Protein AF-A0A661W4R0-F1 (afdb_monomer)

Foldseek 3Di:
DDDDPPPPPPPPPPDDDDFDDQFDDQPLLVVLLVQLVVLAPVCVPCVVVSLVLQWQQLLCCQPVVSLNNLPRLASYAPDDVRSVVQNVLSVVLSRVLCGQQNNLLSVLQLRQQSNQLSVLCSVPPDRGDTGHHSQSSSLLSLLLLLLQLVVCVVPDPCSVVVNVVSVVVLVVLLVVCVDPPHPNSSNVRSSVRSNVSSNLRRWDWDFDPDVDIHTDTDDDDPVSSVVSVVVSVVVVVVVSVVSVVVD

Mean predicted aligned error: 7.33 Å

Solvent-accessible surface area (backbone atoms only — not comparable to full-atom values): 12985 Å² total; per-residue (Å²): 135,81,90,80,82,84,70,74,77,77,71,70,80,73,77,85,80,88,68,68,79,74,65,43,74,55,61,59,46,54,50,51,49,51,50,33,53,58,54,38,57,58,40,79,80,38,42,71,58,49,43,70,74,26,33,26,32,27,42,43,37,77,76,66,68,41,60,64,21,42,60,44,7,40,40,35,52,91,42,70,68,55,41,50,54,42,49,52,51,35,56,56,44,36,39,54,43,14,20,65,48,25,54,68,52,32,53,50,24,36,51,45,0,28,39,32,1,40,46,36,32,45,74,70,48,62,51,84,45,81,46,60,34,42,53,16,16,47,34,2,43,52,21,20,49,44,35,50,30,60,76,38,36,88,78,42,88,65,23,55,64,51,34,52,50,50,53,51,52,49,53,51,52,53,58,52,16,71,40,88,101,38,57,36,43,22,35,52,24,0,21,50,35,2,22,53,42,23,57,73,56,57,67,50,69,46,81,44,91,50,103,71,62,42,47,45,77,53,76,85,51,71,64,59,57,48,52,53,52,50,52,54,49,48,54,51,50,52,51,53,48,60,51,62,77,72,110

Radius of gyration: 22.44 Å; Cα contacts (8 Å, |Δi|>4): 384; chains: 1; bounding box: 55×40×86 Å

pLDDT: mean 88.73, std 13.02, ran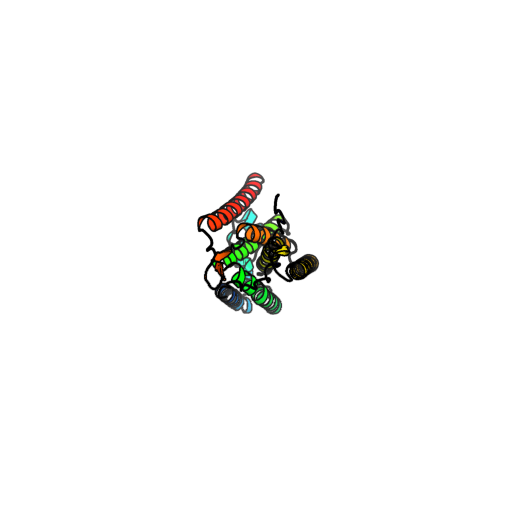ge [44.59, 98.81]

Structure (mmCIF, N/CA/C/O backbone):
data_AF-A0A661W4R0-F1
#
_entry.id   AF-A0A661W4R0-F1
#
loop_
_atom_site.group_PDB
_atom_site.id
_atom_site.type_symbol
_atom_site.label_atom_id
_atom_site.label_alt_id
_atom_site.label_comp_id
_atom_site.label_asym_id
_atom_site.label_entity_id
_atom_site.label_seq_id
_atom_site.pdbx_PDB_ins_code
_atom_site.Cartn_x
_atom_site.Cartn_y
_atom_site.Cartn_z
_atom_site.occupancy
_atom_site.B_iso_or_equiv
_atom_site.auth_seq_id
_atom_site.auth_comp_id
_atom_site.auth_asym_id
_atom_site.auth_atom_id
_atom_site.pdbx_PDB_model_num
ATOM 1 N N . MET A 1 1 ? -35.345 18.650 63.950 1.00 44.59 1 MET A N 1
ATOM 2 C CA . MET A 1 1 ? -34.712 19.574 62.990 1.00 44.59 1 MET A CA 1
ATOM 3 C C . MET A 1 1 ? -33.722 18.779 62.161 1.00 44.59 1 MET A C 1
ATOM 5 O O . MET A 1 1 ? -32.804 18.207 62.726 1.00 44.59 1 MET A O 1
ATOM 9 N N . THR A 1 2 ? -34.044 18.679 60.868 1.00 45.47 2 THR A N 1
ATOM 10 C CA . THR A 1 2 ? -33.174 18.428 59.705 1.00 45.47 2 THR A CA 1
ATOM 11 C C . THR A 1 2 ? -32.143 17.303 59.790 1.00 45.47 2 THR A C 1
ATOM 13 O O . THR A 1 2 ? -30.987 17.500 60.154 1.00 45.47 2 THR A O 1
ATOM 16 N N . SER A 1 3 ? -32.589 16.138 59.324 1.00 51.41 3 SER A N 1
ATOM 17 C CA . SER A 1 3 ? -31.799 15.216 58.515 1.00 51.41 3 SER A CA 1
ATOM 18 C C . SER A 1 3 ? -31.181 15.940 57.317 1.00 51.41 3 SER A C 1
ATOM 20 O O . SER A 1 3 ? -31.925 16.562 56.563 1.00 51.41 3 SER A O 1
ATOM 22 N N . ASP A 1 4 ? -29.876 15.800 57.103 1.00 49.06 4 ASP A N 1
ATOM 23 C CA . ASP A 1 4 ? -29.334 15.759 55.743 1.00 49.06 4 ASP A CA 1
ATOM 24 C C . ASP A 1 4 ? -27.946 15.109 55.747 1.00 49.06 4 ASP A C 1
ATOM 26 O O . ASP A 1 4 ? -26.911 15.749 55.906 1.00 49.06 4 ASP A O 1
ATOM 30 N N . SER A 1 5 ? -27.930 13.782 55.621 1.00 50.66 5 SER A N 1
ATOM 31 C CA . SER A 1 5 ? -26.749 13.049 55.179 1.00 50.66 5 SER A CA 1
ATOM 32 C C . SER A 1 5 ? -26.970 12.675 53.717 1.00 50.66 5 SER A C 1
ATOM 34 O O . SER A 1 5 ? -27.344 11.544 53.397 1.00 50.66 5 SER A O 1
ATOM 36 N N . THR A 1 6 ? -26.758 13.628 52.812 1.00 52.47 6 THR A N 1
ATOM 37 C CA . THR A 1 6 ? -26.550 13.345 51.390 1.00 52.47 6 THR A CA 1
ATOM 38 C C . THR A 1 6 ? -25.215 12.623 51.237 1.00 52.47 6 THR A C 1
ATOM 40 O O . THR A 1 6 ? -24.206 13.198 50.829 1.00 52.47 6 THR A O 1
ATOM 43 N N . ALA A 1 7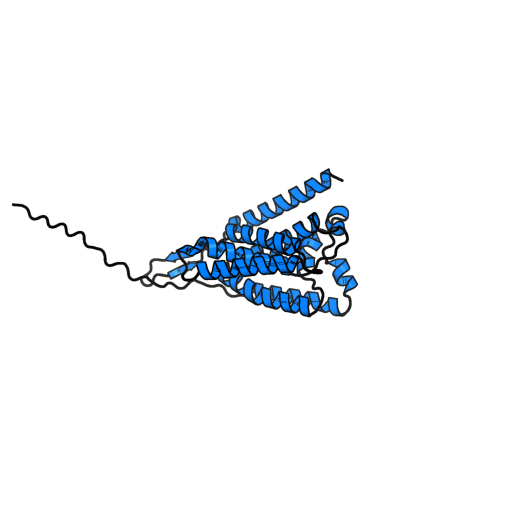 ? -25.199 11.341 51.597 1.00 51.66 7 ALA A N 1
ATOM 44 C CA . ALA A 1 7 ? -24.202 10.413 51.108 1.00 51.66 7 ALA A CA 1
ATOM 45 C C . ALA A 1 7 ? -24.447 10.299 49.602 1.00 51.66 7 ALA A C 1
ATOM 47 O O . ALA A 1 7 ? -25.353 9.594 49.153 1.00 51.66 7 ALA A O 1
ATOM 48 N N . MET A 1 8 ? -23.678 11.059 48.821 1.00 49.34 8 MET A N 1
ATOM 49 C CA . MET A 1 8 ? -23.511 10.780 47.404 1.00 49.34 8 MET A CA 1
ATOM 50 C C . MET A 1 8 ? -23.130 9.307 47.303 1.00 49.34 8 MET A C 1
ATOM 52 O O . MET A 1 8 ? -22.063 8.904 47.757 1.00 49.34 8 MET A O 1
ATOM 56 N N . SER A 1 9 ? -24.052 8.499 46.782 1.00 50.59 9 SER A N 1
ATOM 57 C CA . SER A 1 9 ? -23.793 7.117 46.416 1.00 50.59 9 SER A CA 1
ATOM 58 C C . SER A 1 9 ? -22.605 7.135 45.464 1.00 50.59 9 SER A C 1
ATOM 60 O O . SER A 1 9 ? -22.739 7.501 44.297 1.00 50.59 9 SER A O 1
ATOM 62 N N . GLU A 1 10 ? -21.424 6.805 45.983 1.00 52.28 10 GLU A N 1
ATOM 63 C CA . GLU A 1 10 ? -20.272 6.469 45.168 1.00 52.28 10 GLU A CA 1
ATOM 64 C C . GLU A 1 10 ? -20.703 5.275 44.318 1.00 52.28 10 GLU A C 1
ATOM 66 O O . GLU A 1 10 ? -20.770 4.133 44.782 1.00 52.28 10 GLU A O 1
ATOM 71 N N . SER A 1 11 ? -21.103 5.550 43.075 1.00 60.19 11 SER A N 1
ATOM 72 C CA . SER A 1 11 ? -21.394 4.514 42.101 1.00 60.19 11 SER A CA 1
ATOM 73 C C . SER A 1 11 ? -20.152 3.635 42.035 1.00 60.19 11 SER A C 1
ATOM 75 O O . SER A 1 11 ? -19.085 4.131 41.661 1.00 60.19 11 SER A O 1
ATOM 77 N N . ARG A 1 12 ? -20.270 2.360 42.438 1.00 56.06 12 ARG A N 1
ATOM 78 C CA . ARG A 1 12 ? -19.185 1.376 42.312 1.00 56.06 12 ARG A CA 1
ATOM 79 C C . ARG A 1 12 ? -18.500 1.583 40.960 1.00 56.06 12 ARG A C 1
ATOM 81 O O . ARG A 1 12 ? -19.229 1.678 39.966 1.00 56.06 12 ARG A O 1
ATOM 88 N N . PRO A 1 13 ? -17.156 1.648 40.887 1.00 51.56 13 PRO A N 1
ATOM 89 C CA . PRO A 1 13 ? -16.485 1.754 39.602 1.00 51.56 13 PRO A CA 1
ATOM 90 C C . PRO A 1 13 ? -17.005 0.616 38.727 1.00 51.56 13 PRO A C 1
ATOM 92 O O . PRO A 1 13 ? -16.940 -0.552 39.120 1.00 51.56 13 PRO A O 1
ATOM 95 N N . ALA A 1 14 ? -17.628 0.977 37.602 1.00 71.00 14 ALA A N 1
ATOM 96 C CA . ALA A 1 14 ? -18.251 0.014 36.712 1.00 71.00 14 ALA A CA 1
ATOM 97 C C . ALA A 1 14 ? -17.215 -1.064 36.383 1.00 71.00 14 ALA A C 1
ATOM 99 O O . ALA A 1 14 ? -16.108 -0.744 35.942 1.00 71.00 14 ALA A O 1
ATOM 100 N N . ILE A 1 15 ? -17.549 -2.332 36.644 1.00 73.38 15 ILE A N 1
ATOM 101 C CA . ILE A 1 15 ? -16.679 -3.451 36.283 1.00 73.38 15 ILE A CA 1
ATOM 102 C C . ILE A 1 15 ? -16.371 -3.295 34.787 1.00 73.38 15 ILE A C 1
ATOM 104 O O . ILE A 1 15 ? -17.314 -3.196 33.996 1.00 73.38 15 ILE A O 1
ATOM 108 N N . PRO A 1 16 ? -15.091 -3.225 34.377 1.00 68.81 16 PRO A N 1
ATOM 109 C CA . PRO A 1 16 ? -14.756 -2.997 32.982 1.00 68.81 16 PRO A CA 1
ATOM 110 C C . PRO A 1 16 ? -15.290 -4.155 32.135 1.00 68.81 16 PRO A C 1
ATOM 112 O O . PRO A 1 16 ? -14.839 -5.296 32.259 1.00 68.81 16 PRO A O 1
ATOM 115 N N . LEU A 1 17 ? -16.266 -3.861 31.275 1.00 74.69 17 LEU A N 1
ATOM 116 C CA . LEU A 1 17 ? -16.868 -4.844 30.382 1.00 74.69 17 LEU A CA 1
ATOM 117 C C . LEU A 1 17 ? -15.934 -5.092 29.191 1.00 74.69 17 LEU A C 1
ATOM 119 O O . LEU A 1 17 ? -15.622 -4.176 28.428 1.00 74.69 17 LEU A O 1
ATOM 123 N N . LYS A 1 18 ? -15.486 -6.339 29.018 1.00 76.81 18 LYS A N 1
ATOM 124 C CA . LYS A 1 18 ? -14.715 -6.755 27.839 1.00 76.81 18 LYS A CA 1
ATOM 125 C C . LYS A 1 18 ? -15.676 -7.081 26.701 1.00 76.81 18 LYS A C 1
ATOM 127 O O . LYS A 1 18 ? -16.465 -8.013 26.809 1.00 76.81 18 LYS A O 1
ATOM 132 N N . LEU A 1 19 ? -15.577 -6.329 25.611 1.00 78.25 19 LEU A N 1
ATOM 133 C CA . LEU A 1 19 ? -16.375 -6.531 24.406 1.00 78.25 19 LEU A CA 1
ATOM 134 C C . LEU A 1 19 ? -15.506 -7.085 23.276 1.00 78.25 19 LEU A C 1
ATOM 136 O O . LEU A 1 19 ? -14.346 -6.698 23.125 1.00 78.25 19 LEU A O 1
ATOM 140 N N . HIS A 1 20 ? -16.078 -7.985 22.481 1.00 75.75 20 HIS A N 1
ATOM 141 C CA . HIS A 1 20 ? -15.426 -8.532 21.295 1.00 75.75 20 HIS A CA 1
ATOM 142 C C . HIS A 1 20 ? -15.665 -7.613 20.093 1.00 75.75 20 HIS A C 1
ATOM 144 O O . HIS A 1 20 ? -16.769 -7.104 19.905 1.00 75.75 20 HIS A O 1
ATOM 150 N N . TYR A 1 21 ? -14.630 -7.414 19.277 1.00 75.19 21 TYR A N 1
ATOM 151 C CA . TYR A 1 21 ? -14.743 -6.669 18.024 1.00 75.19 21 TYR A CA 1
ATOM 152 C C . TYR A 1 21 ? -15.240 -7.585 16.899 1.00 75.19 21 TYR A C 1
ATOM 154 O O . TYR A 1 21 ? -14.697 -8.684 16.745 1.00 75.19 21 TYR A O 1
ATOM 162 N N . PRO A 1 22 ? -16.226 -7.156 16.090 1.00 77.94 22 PRO A N 1
ATOM 163 C CA . PRO A 1 22 ? -16.652 -7.914 14.922 1.00 77.94 22 PRO A CA 1
ATOM 164 C C . PRO A 1 22 ? -15.552 -7.861 13.851 1.00 77.94 22 PRO A C 1
ATOM 166 O O . PRO A 1 22 ? -15.218 -6.786 13.359 1.00 77.94 22 PRO A O 1
ATOM 169 N N . LEU A 1 23 ? -14.972 -9.015 13.505 1.00 81.75 23 LEU A N 1
ATOM 170 C CA . LEU A 1 23 ? -13.932 -9.127 12.475 1.00 81.75 23 LEU A CA 1
ATOM 171 C C . LEU A 1 23 ? -14.491 -9.739 11.188 1.00 81.75 23 LEU A C 1
ATOM 173 O O . LEU A 1 23 ? -15.272 -10.691 11.225 1.00 81.75 23 LEU A O 1
ATOM 177 N N . HIS A 1 24 ? -14.040 -9.229 10.044 1.00 87.31 24 HIS A N 1
ATOM 178 C CA . HIS A 1 24 ? -14.459 -9.715 8.729 1.00 87.31 24 HIS A CA 1
ATOM 179 C C . HIS A 1 24 ? -13.682 -10.960 8.254 1.00 87.31 24 HIS A C 1
ATOM 181 O O . HIS A 1 24 ? -12.532 -11.179 8.656 1.00 87.31 24 HIS A O 1
ATOM 187 N N . PRO A 1 25 ? -14.272 -11.778 7.356 1.00 88.50 25 PRO A N 1
ATOM 188 C CA . PRO A 1 25 ? -13.532 -12.806 6.630 1.00 88.50 25 PRO A CA 1
ATOM 189 C C . PRO A 1 25 ? -12.492 -12.176 5.688 1.00 88.50 25 PRO A C 1
ATOM 191 O O . PRO A 1 25 ? -12.667 -11.061 5.214 1.00 88.50 25 PRO A O 1
ATOM 194 N N . ILE A 1 26 ? -11.432 -12.928 5.387 1.00 93.31 26 ILE A N 1
ATOM 195 C CA . ILE A 1 26 ? -10.210 -12.452 4.707 1.00 93.31 26 ILE A CA 1
ATOM 196 C C . ILE A 1 26 ? -10.136 -12.868 3.226 1.00 93.31 26 ILE A C 1
ATOM 198 O O . ILE A 1 26 ? -9.177 -13.503 2.788 1.00 93.31 26 ILE A O 1
ATOM 202 N N . ARG A 1 27 ? -11.198 -12.615 2.458 1.00 95.38 27 ARG A N 1
ATOM 203 C CA . ARG A 1 27 ? -11.324 -13.128 1.080 1.00 95.38 27 ARG A CA 1
ATOM 204 C C . ARG A 1 27 ? -10.476 -12.333 0.088 1.00 95.38 27 ARG A C 1
ATOM 206 O O . ARG A 1 27 ? -9.830 -12.931 -0.770 1.00 95.38 27 ARG A O 1
ATOM 213 N N . ALA A 1 28 ? -10.465 -11.008 0.202 1.00 96.50 28 ALA A N 1
ATOM 214 C CA . ALA A 1 28 ? -9.759 -10.121 -0.716 1.00 96.50 28 ALA A CA 1
ATOM 215 C C . ALA A 1 28 ? -8.241 -10.319 -0.637 1.00 96.50 28 ALA A C 1
ATOM 217 O O . ALA A 1 28 ? -7.573 -10.319 -1.669 1.00 96.50 28 ALA A O 1
ATOM 218 N N . THR A 1 29 ? -7.703 -10.574 0.558 1.00 97.88 29 THR A N 1
ATOM 219 C CA . THR A 1 29 ? -6.283 -10.897 0.735 1.00 97.88 29 THR A CA 1
ATOM 220 C C . THR A 1 29 ? -5.901 -12.150 -0.053 1.00 97.88 29 THR A C 1
ATOM 222 O O . THR A 1 29 ? -4.926 -12.124 -0.798 1.00 97.88 29 THR A O 1
ATOM 225 N N . TYR A 1 30 ? -6.681 -13.235 0.043 1.00 98.06 30 TYR A N 1
ATOM 226 C CA . TYR A 1 30 ? -6.404 -14.461 -0.717 1.00 98.06 30 TYR A CA 1
ATOM 227 C C . TYR A 1 30 ? -6.512 -14.264 -2.229 1.00 98.06 30 TYR A C 1
ATOM 229 O O . TYR A 1 30 ? -5.693 -14.805 -2.968 1.00 98.06 30 TYR A O 1
ATOM 237 N N . ILE A 1 31 ? -7.475 -13.461 -2.685 1.00 98.12 31 ILE A N 1
ATOM 238 C CA . ILE A 1 31 ? -7.601 -13.112 -4.104 1.00 98.12 31 ILE A CA 1
ATOM 239 C C . ILE A 1 31 ? -6.349 -12.368 -4.577 1.00 98.12 31 ILE A C 1
ATOM 241 O O . ILE A 1 31 ? -5.775 -12.744 -5.594 1.00 98.12 31 ILE A O 1
ATOM 245 N N . LEU A 1 32 ? -5.877 -11.364 -3.831 1.00 98.25 32 LEU A N 1
ATOM 246 C CA . LEU A 1 32 ? -4.658 -10.637 -4.189 1.00 98.25 32 LEU A CA 1
ATOM 247 C C . LEU A 1 32 ? -3.423 -11.544 -4.179 1.00 98.25 32 LEU A C 1
ATOM 249 O O . LEU A 1 32 ? -2.615 -11.452 -5.099 1.00 98.25 32 LEU A O 1
ATOM 253 N N . LEU A 1 33 ? -3.283 -12.442 -3.199 1.00 98.38 33 LEU A N 1
ATOM 254 C CA . LEU A 1 33 ? -2.203 -13.437 -3.191 1.00 98.38 33 LEU A CA 1
ATOM 255 C C . LEU A 1 33 ? -2.237 -14.291 -4.469 1.00 98.38 33 LEU A C 1
ATOM 257 O O . LEU A 1 33 ? -1.227 -14.411 -5.160 1.00 98.38 33 LEU A O 1
ATOM 261 N N . GLY A 1 34 ? -3.411 -14.824 -4.820 1.00 98.25 34 GLY A N 1
ATOM 262 C CA . GLY A 1 34 ? -3.604 -15.620 -6.031 1.00 98.25 34 GLY A CA 1
ATOM 263 C C . GLY A 1 34 ? -3.290 -14.847 -7.313 1.00 98.25 34 GLY A C 1
ATOM 264 O O . GLY A 1 34 ? -2.596 -15.371 -8.178 1.00 98.25 34 GLY A O 1
ATOM 265 N N . LEU A 1 35 ? -3.732 -13.590 -7.419 1.00 98.12 35 LEU A N 1
ATOM 266 C CA . LEU A 1 35 ? -3.460 -12.732 -8.578 1.00 98.12 35 LEU A CA 1
ATOM 267 C C . LEU A 1 35 ? -1.964 -12.449 -8.753 1.00 98.12 35 LEU A C 1
ATOM 269 O O . LEU A 1 35 ? -1.456 -12.545 -9.865 1.00 98.12 35 LEU A O 1
ATOM 273 N N . ASN A 1 36 ? -1.249 -12.142 -7.670 1.00 98.31 36 ASN A N 1
ATOM 274 C CA . ASN A 1 36 ? 0.196 -11.911 -7.726 1.00 98.31 36 ASN A CA 1
ATOM 275 C C . ASN A 1 36 ? 0.959 -13.168 -8.165 1.00 98.31 36 ASN A C 1
ATOM 277 O O . ASN A 1 36 ? 1.855 -13.085 -9.002 1.00 98.31 36 ASN A O 1
ATOM 281 N N . ILE A 1 37 ? 0.577 -14.341 -7.650 1.00 97.88 37 ILE A N 1
ATOM 282 C CA . ILE A 1 37 ? 1.166 -15.620 -8.067 1.00 97.88 37 ILE A CA 1
ATOM 283 C C . ILE A 1 37 ? 0.856 -15.896 -9.543 1.00 97.88 37 ILE A C 1
ATOM 285 O O . ILE A 1 37 ? 1.753 -16.265 -10.295 1.00 97.88 37 ILE A O 1
ATOM 289 N N . LEU A 1 38 ? -0.387 -15.673 -9.976 1.00 97.62 38 LEU A N 1
ATOM 290 C CA . LEU A 1 38 ? -0.808 -15.892 -11.359 1.00 97.62 38 LEU A CA 1
ATOM 291 C C . LEU A 1 38 ? -0.027 -15.009 -12.343 1.00 97.62 38 LEU A C 1
ATOM 293 O O . LEU A 1 38 ? 0.446 -15.507 -13.362 1.00 97.62 38 LEU A O 1
ATOM 297 N N . VAL A 1 39 ? 0.149 -13.723 -12.026 1.00 96.06 39 VAL A N 1
ATOM 298 C CA . VAL A 1 39 ? 0.926 -12.777 -12.849 1.00 96.06 39 VAL A CA 1
ATOM 299 C C . VAL A 1 39 ? 2.418 -13.117 -12.851 1.00 96.06 39 VAL A C 1
ATOM 301 O O . VAL A 1 39 ? 3.106 -12.845 -13.832 1.00 96.06 39 VAL A O 1
ATOM 304 N N . PHE A 1 40 ? 2.928 -13.745 -11.791 1.00 96.69 40 PHE A N 1
ATOM 305 C CA . PHE A 1 40 ? 4.325 -14.163 -11.726 1.00 96.69 40 PHE A CA 1
ATOM 306 C C . PHE A 1 40 ? 4.643 -15.382 -12.606 1.00 96.69 40 PHE A C 1
ATOM 308 O O . PHE A 1 40 ? 5.775 -15.506 -13.068 1.00 96.69 40 PHE A O 1
ATOM 315 N N . ILE A 1 41 ? 3.674 -16.266 -12.881 1.00 96.38 41 ILE A N 1
ATOM 316 C CA . ILE A 1 41 ? 3.905 -17.489 -13.674 1.00 96.38 41 ILE A CA 1
ATOM 317 C C . ILE A 1 41 ? 4.509 -17.177 -15.061 1.00 96.38 41 ILE A C 1
ATOM 319 O O . ILE A 1 41 ? 5.549 -17.757 -15.380 1.00 96.38 41 ILE A O 1
ATOM 323 N N . PRO A 1 42 ? 3.956 -16.255 -15.878 1.00 95.12 42 PRO A N 1
ATOM 324 C CA . PRO A 1 42 ? 4.566 -15.879 -17.155 1.00 95.12 42 PRO A CA 1
ATOM 325 C C . PRO A 1 42 ? 5.989 -15.316 -17.034 1.00 95.12 42 PRO A C 1
ATOM 327 O O . PRO A 1 42 ? 6.806 -15.534 -17.929 1.00 95.12 42 PRO A O 1
ATOM 330 N N . THR A 1 43 ? 6.327 -14.639 -15.932 1.00 93.06 43 THR A N 1
ATOM 331 C CA . THR A 1 43 ? 7.669 -14.067 -15.708 1.00 93.06 43 THR A CA 1
ATOM 332 C C . THR A 1 43 ? 8.759 -15.139 -15.714 1.00 93.06 43 THR A C 1
ATOM 334 O O . THR A 1 43 ? 9.880 -14.852 -16.113 1.00 93.06 43 THR A O 1
ATOM 337 N N . LEU A 1 44 ? 8.431 -16.389 -15.364 1.00 93.19 44 LEU A N 1
ATOM 338 C CA . LEU A 1 44 ? 9.376 -17.512 -15.388 1.00 93.19 44 LEU A CA 1
ATOM 339 C C . LEU A 1 44 ? 9.869 -17.872 -16.799 1.00 93.19 44 LEU A C 1
ATOM 341 O O . LEU A 1 44 ? 10.916 -18.498 -16.933 1.00 93.19 44 LEU A O 1
ATOM 345 N N . LEU A 1 45 ? 9.111 -17.511 -17.839 1.00 95.19 45 LEU A N 1
ATOM 346 C CA . LEU A 1 45 ? 9.409 -17.856 -19.234 1.00 95.19 45 LEU A CA 1
ATOM 347 C C . LEU A 1 45 ? 9.699 -16.626 -20.099 1.00 95.19 45 LEU A C 1
ATOM 349 O O . LEU A 1 45 ? 10.414 -16.721 -21.092 1.00 95.19 45 LEU A O 1
ATOM 353 N N . MET A 1 46 ? 9.117 -15.477 -19.753 1.00 95.31 46 MET A N 1
ATOM 354 C CA . MET A 1 46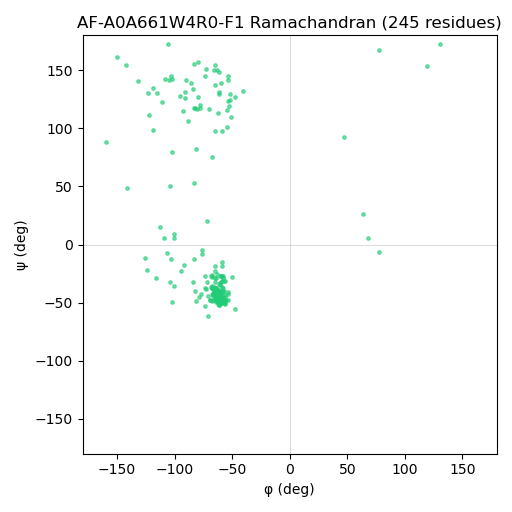 ? 9.129 -14.270 -20.580 1.00 95.31 46 MET A CA 1
ATOM 355 C C . MET A 1 46 ? 9.302 -12.997 -19.739 1.00 95.31 46 MET A C 1
ATOM 357 O O . MET A 1 46 ? 8.571 -12.022 -19.911 1.00 95.31 46 MET A O 1
ATOM 361 N N . GLU A 1 47 ? 10.287 -13.003 -18.835 1.00 93.81 47 GLU A N 1
ATOM 362 C CA . GLU A 1 47 ? 10.575 -11.912 -17.888 1.00 93.81 47 GLU A CA 1
ATOM 363 C C . GLU A 1 47 ? 10.609 -10.528 -18.554 1.00 93.81 47 GLU A C 1
ATOM 365 O O . GLU A 1 47 ? 9.829 -9.644 -18.198 1.00 93.81 47 GLU A O 1
ATOM 370 N N . ASN A 1 48 ? 11.450 -10.360 -19.581 1.00 95.38 48 ASN A N 1
ATOM 371 C CA . ASN A 1 48 ? 11.603 -9.084 -20.287 1.00 95.38 48 ASN A CA 1
ATOM 372 C C . ASN A 1 48 ? 10.287 -8.595 -20.909 1.00 95.38 48 ASN A C 1
ATOM 374 O O . ASN A 1 48 ? 10.009 -7.395 -20.905 1.00 95.38 48 ASN A O 1
ATOM 378 N N . THR A 1 49 ? 9.458 -9.510 -21.417 1.00 96.06 49 THR A N 1
ATOM 379 C CA . THR A 1 49 ? 8.151 -9.170 -21.992 1.00 96.06 49 THR A CA 1
ATOM 380 C C . THR A 1 49 ? 7.193 -8.706 -20.902 1.00 96.06 49 THR A C 1
ATOM 382 O O . THR A 1 49 ? 6.581 -7.648 -21.043 1.00 96.06 49 THR A O 1
ATOM 385 N N . VAL A 1 50 ? 7.098 -9.433 -19.785 1.00 96.75 50 VAL A N 1
ATOM 386 C CA . VAL A 1 50 ? 6.217 -9.062 -18.665 1.00 96.75 50 VAL A CA 1
ATOM 387 C C . VAL A 1 50 ? 6.614 -7.700 -18.089 1.00 96.75 50 VAL A C 1
ATOM 389 O O . VAL A 1 50 ? 5.759 -6.828 -17.908 1.00 96.75 50 VAL A O 1
ATOM 392 N N . TYR A 1 51 ? 7.911 -7.472 -17.869 1.00 97.25 51 TYR A N 1
ATOM 393 C CA . TYR A 1 51 ? 8.418 -6.188 -17.376 1.00 97.25 51 TYR A CA 1
ATOM 394 C C . TYR A 1 51 ? 8.176 -5.066 -18.386 1.00 97.25 51 TYR A C 1
ATOM 396 O O . TYR A 1 51 ? 7.699 -3.992 -18.014 1.00 97.25 51 TYR A O 1
ATOM 404 N N . GLY A 1 52 ? 8.432 -5.325 -19.670 1.00 96.00 52 GLY A N 1
ATOM 405 C CA . GLY A 1 52 ? 8.192 -4.372 -20.748 1.00 96.00 52 GLY A CA 1
ATOM 406 C C . GLY A 1 52 ? 6.733 -3.924 -20.828 1.00 96.00 52 GLY A C 1
ATOM 407 O O . GLY A 1 52 ? 6.473 -2.741 -21.045 1.00 96.00 52 GLY A O 1
ATOM 408 N N . TRP A 1 53 ? 5.778 -4.820 -20.579 1.00 94.75 53 TRP A N 1
ATOM 409 C CA . TRP A 1 53 ? 4.346 -4.520 -20.653 1.00 94.75 53 TRP A CA 1
ATOM 410 C C . TRP A 1 53 ? 3.814 -3.782 -19.425 1.00 94.75 53 TRP A C 1
ATOM 412 O O . TRP A 1 53 ? 3.064 -2.812 -19.568 1.00 94.75 53 TRP A O 1
ATOM 422 N N . GLY A 1 54 ? 4.189 -4.234 -18.226 1.00 96.12 54 GLY A N 1
ATOM 423 C CA . GLY A 1 54 ? 3.520 -3.798 -17.000 1.00 96.12 54 GLY A CA 1
ATOM 424 C C . GLY A 1 54 ? 4.415 -3.224 -15.909 1.00 96.12 54 GLY A C 1
ATOM 425 O O . GLY A 1 54 ? 3.874 -2.660 -14.960 1.00 96.12 54 GLY A O 1
ATOM 426 N N . GLY A 1 55 ? 5.739 -3.350 -16.007 1.00 97.81 55 GLY A N 1
ATOM 427 C CA . GLY A 1 55 ? 6.663 -2.779 -15.028 1.00 97.81 55 GLY A CA 1
ATOM 428 C C . GLY A 1 55 ? 6.625 -1.252 -15.041 1.00 97.81 55 GLY A C 1
ATOM 429 O O . GLY A 1 55 ? 6.338 -0.639 -16.073 1.00 97.81 55 GLY A O 1
ATOM 430 N N . LEU A 1 56 ? 6.893 -0.617 -13.904 1.00 98.06 56 LEU A N 1
ATOM 431 C CA . LEU A 1 56 ? 6.871 0.836 -13.817 1.00 98.06 56 LEU A CA 1
ATOM 432 C C . LEU A 1 56 ? 8.174 1.409 -14.361 1.00 98.06 56 LEU A C 1
ATOM 434 O O . LEU A 1 56 ? 9.240 1.174 -13.801 1.00 98.06 56 LEU A O 1
ATOM 438 N N . ILE A 1 57 ? 8.046 2.180 -15.439 1.00 97.75 57 ILE A N 1
ATOM 439 C CA . ILE A 1 57 ? 9.117 2.973 -16.038 1.00 97.75 57 ILE A CA 1
ATOM 440 C C . ILE A 1 57 ? 8.623 4.424 -16.039 1.00 97.75 57 ILE A C 1
ATOM 442 O O . ILE A 1 57 ? 7.675 4.710 -16.783 1.00 97.75 57 ILE A O 1
ATOM 446 N N . PRO A 1 58 ? 9.205 5.338 -15.235 1.00 96.06 58 PRO A N 1
ATOM 447 C CA . PRO A 1 58 ? 8.704 6.709 -15.104 1.00 96.06 58 PRO A CA 1
ATOM 448 C C . PRO A 1 58 ? 8.554 7.444 -16.442 1.00 96.06 58 PRO A C 1
ATOM 450 O O . PRO A 1 58 ? 7.533 8.085 -16.686 1.00 96.06 58 PRO A O 1
ATOM 453 N N . LEU A 1 59 ? 9.510 7.273 -17.364 1.00 94.88 59 LEU A N 1
ATOM 454 C CA . LEU A 1 59 ? 9.442 7.829 -18.721 1.00 94.88 59 LEU A CA 1
ATOM 455 C C . LEU A 1 59 ? 8.212 7.329 -19.498 1.00 94.88 59 LEU A C 1
ATOM 457 O O . LEU A 1 59 ? 7.564 8.102 -20.198 1.00 94.88 59 LEU A O 1
ATOM 461 N N . GLY A 1 60 ? 7.873 6.044 -19.343 1.00 94.62 60 GLY A N 1
ATOM 462 C CA . GLY A 1 60 ? 6.677 5.423 -19.916 1.00 94.62 60 GLY A CA 1
ATOM 463 C C . GLY A 1 60 ? 5.398 6.142 -19.498 1.00 94.62 60 GLY A C 1
ATOM 464 O O . GLY A 1 60 ? 4.528 6.405 -20.325 1.00 94.62 60 GLY A O 1
ATOM 465 N N . VAL A 1 61 ? 5.302 6.499 -18.218 1.00 93.56 61 VAL A N 1
ATOM 466 C CA . VAL A 1 61 ? 4.140 7.204 -17.666 1.00 93.56 61 VAL A CA 1
ATOM 467 C C . VAL A 1 61 ? 4.122 8.662 -18.124 1.00 93.56 61 VAL A C 1
ATOM 469 O O . VAL A 1 61 ? 3.126 9.107 -18.687 1.00 93.56 61 VAL A O 1
ATOM 472 N N . LEU A 1 62 ? 5.226 9.386 -17.922 1.00 90.81 62 LEU A N 1
ATOM 473 C CA . LEU A 1 62 ? 5.279 10.838 -18.107 1.00 90.81 62 LEU A CA 1
ATOM 474 C C . LEU A 1 62 ? 5.269 11.276 -19.576 1.00 90.81 62 LEU A C 1
ATOM 476 O O . LEU A 1 62 ? 4.655 12.289 -19.890 1.00 90.81 62 LEU A O 1
ATOM 480 N N . GLN A 1 63 ? 5.943 10.543 -20.469 1.00 91.50 63 GLN A N 1
ATOM 481 C CA . GLN A 1 63 ? 6.074 10.939 -21.880 1.00 91.50 63 GLN A CA 1
ATOM 482 C C . GLN A 1 63 ? 5.179 10.139 -22.822 1.00 91.50 63 GLN A C 1
ATOM 484 O O . GLN A 1 63 ? 4.726 10.667 -23.832 1.00 91.50 63 GLN A O 1
ATOM 489 N N . TYR A 1 64 ? 4.919 8.870 -22.506 1.00 91.88 64 TYR A N 1
ATOM 490 C CA . TYR A 1 64 ? 4.210 7.959 -23.409 1.00 91.88 64 TYR A CA 1
ATOM 491 C C . TYR A 1 64 ? 2.791 7.614 -22.938 1.00 91.88 64 TYR A C 1
ATOM 493 O O . TYR A 1 64 ? 2.139 6.762 -23.540 1.00 91.88 64 TYR A O 1
ATOM 501 N N . GLY A 1 65 ? 2.304 8.244 -21.862 1.00 88.75 65 GLY A N 1
ATOM 502 C CA . GLY A 1 65 ? 0.936 8.066 -21.368 1.00 88.75 65 GLY A CA 1
ATOM 503 C C . GLY A 1 65 ? 0.621 6.645 -20.891 1.00 88.75 65 GLY A C 1
ATOM 504 O O . GLY A 1 65 ? -0.534 6.221 -20.924 1.00 88.75 65 GLY A O 1
ATOM 505 N N . GLN A 1 66 ? 1.627 5.881 -20.455 1.00 94.19 66 GLN A N 1
ATOM 506 C CA . GLN A 1 66 ? 1.474 4.476 -20.060 1.00 94.19 66 GLN A CA 1
ATOM 507 C C . GLN A 1 66 ? 0.973 4.339 -18.612 1.00 94.19 66 GLN A C 1
ATOM 509 O O . GLN A 1 66 ? 1.577 3.656 -17.785 1.00 94.19 66 GLN A O 1
ATOM 514 N N . TRP A 1 67 ? -0.139 5.007 -18.291 1.00 92.38 67 TRP A N 1
ATOM 515 C CA . TRP A 1 67 ? -0.681 5.155 -16.931 1.00 92.38 67 TRP A CA 1
ATOM 516 C C . TRP A 1 67 ? -1.014 3.828 -16.243 1.00 92.38 67 TRP A C 1
ATOM 518 O O . TRP A 1 67 ? -0.940 3.736 -15.019 1.00 92.38 67 TRP A O 1
ATOM 528 N N . TRP A 1 68 ? -1.332 2.780 -17.010 1.00 95.00 68 TRP A N 1
ATOM 529 C CA . TRP A 1 68 ? -1.603 1.445 -16.464 1.00 95.00 68 TRP A CA 1
ATOM 530 C C . TRP A 1 68 ? -0.422 0.891 -15.659 1.00 95.00 68 TRP A C 1
ATOM 532 O O . TRP A 1 68 ? -0.651 0.146 -14.707 1.00 95.00 68 TRP A O 1
ATOM 542 N N . ARG A 1 69 ? 0.816 1.312 -15.965 1.00 97.19 69 ARG A N 1
ATOM 543 C CA . ARG A 1 69 ? 2.033 0.919 -15.236 1.00 97.19 69 ARG A CA 1
ATOM 544 C C . ARG A 1 69 ? 1.987 1.273 -13.754 1.00 97.19 69 ARG A C 1
ATOM 546 O O . ARG A 1 69 ? 2.567 0.551 -12.949 1.00 97.19 69 ARG A O 1
ATOM 553 N N . LEU A 1 70 ? 1.258 2.328 -13.380 1.00 95.75 70 LEU A N 1
ATOM 554 C CA . LEU A 1 70 ? 1.053 2.706 -11.979 1.00 95.75 70 LEU A CA 1
ATOM 555 C C . LEU A 1 70 ? 0.295 1.632 -11.191 1.00 95.75 70 LEU A C 1
ATOM 557 O O . LEU A 1 70 ? 0.459 1.541 -9.978 1.00 95.75 70 LEU A O 1
ATOM 561 N N . LEU A 1 71 ? -0.512 0.810 -11.864 1.00 96.31 71 LEU A N 1
ATOM 562 C CA . LEU A 1 71 ? -1.246 -0.290 -11.248 1.00 96.31 71 LEU A CA 1
ATOM 563 C C . LEU A 1 71 ? -0.571 -1.641 -11.518 1.00 96.31 71 LEU A C 1
ATOM 565 O O . LEU A 1 71 ? -0.338 -2.412 -10.590 1.00 96.31 71 LEU A O 1
ATOM 569 N N . THR A 1 72 ? -0.232 -1.937 -12.774 1.00 97.69 72 THR A N 1
ATOM 570 C CA . THR A 1 72 ? 0.259 -3.264 -13.182 1.00 97.69 72 THR A CA 1
ATOM 571 C C . THR A 1 72 ? 1.595 -3.626 -12.544 1.00 97.69 72 THR A C 1
ATOM 573 O O . THR A 1 72 ? 1.809 -4.792 -12.216 1.00 97.69 72 THR A O 1
ATOM 576 N N . ALA A 1 73 ? 2.465 -2.642 -12.293 1.00 97.75 73 ALA A N 1
ATOM 577 C CA . ALA A 1 73 ? 3.771 -2.881 -11.684 1.00 97.75 73 ALA A CA 1
ATOM 578 C C . ALA A 1 73 ? 3.664 -3.510 -10.288 1.00 97.75 73 ALA A C 1
ATOM 580 O O . ALA A 1 73 ? 4.548 -4.267 -9.896 1.00 97.75 73 ALA A O 1
ATOM 581 N N . GLY A 1 74 ? 2.557 -3.264 -9.576 1.00 97.56 74 GLY A N 1
ATOM 582 C CA . GLY A 1 74 ? 2.288 -3.849 -8.262 1.00 97.56 74 GLY A CA 1
ATOM 583 C C . GLY A 1 74 ? 2.103 -5.363 -8.259 1.00 97.56 74 GLY A C 1
ATOM 584 O O . GLY A 1 74 ? 2.219 -5.974 -7.203 1.00 97.56 74 GLY A O 1
ATOM 585 N N . PHE A 1 75 ? 1.816 -5.967 -9.415 1.00 97.94 75 PHE A N 1
ATOM 586 C CA . PHE A 1 75 ? 1.566 -7.407 -9.542 1.00 97.94 75 PHE A CA 1
ATOM 587 C C . PHE A 1 75 ? 2.753 -8.180 -10.127 1.00 97.94 75 PHE A C 1
ATOM 589 O O . PHE A 1 75 ? 2.808 -9.407 -10.054 1.00 97.94 75 PHE A O 1
ATOM 596 N N . ILE A 1 76 ? 3.730 -7.469 -10.684 1.00 98.19 76 ILE A N 1
ATOM 597 C CA . ILE A 1 76 ? 4.942 -8.045 -11.267 1.00 98.19 76 ILE A CA 1
ATOM 598 C C . ILE A 1 76 ? 6.013 -8.131 -10.181 1.00 98.19 76 ILE A C 1
ATOM 600 O O . ILE A 1 76 ? 6.120 -7.236 -9.352 1.00 98.19 76 ILE A O 1
ATOM 604 N N . HIS A 1 77 ? 6.814 -9.198 -10.170 1.00 97.31 77 HIS A N 1
ATOM 605 C CA . HIS A 1 77 ? 7.843 -9.409 -9.150 1.00 97.31 77 HIS A CA 1
ATOM 606 C C . HIS A 1 77 ? 9.186 -9.785 -9.769 1.00 97.31 77 HIS A C 1
ATOM 608 O O . HIS A 1 77 ? 9.245 -10.592 -10.691 1.00 97.31 77 HIS A O 1
ATOM 614 N N . GLY A 1 78 ? 10.250 -9.235 -9.179 1.00 94.75 78 GLY A N 1
ATOM 615 C CA . GLY A 1 78 ? 11.658 -9.367 -9.585 1.00 94.75 78 GLY A CA 1
ATOM 616 C C . GLY A 1 78 ? 12.317 -10.732 -9.335 1.00 94.75 78 GLY A C 1
ATOM 617 O O . GLY A 1 78 ? 13.531 -10.790 -9.175 1.00 94.75 78 GLY A O 1
ATOM 618 N N . GLY A 1 79 ? 11.534 -11.801 -9.168 1.00 94.88 79 GLY A N 1
ATOM 619 C CA . GLY A 1 79 ? 12.019 -13.144 -8.830 1.00 94.88 79 GLY A CA 1
ATOM 620 C C . GLY A 1 79 ? 11.286 -13.801 -7.656 1.00 94.88 79 GLY A C 1
ATOM 621 O O . GLY A 1 79 ? 10.474 -13.179 -6.967 1.00 94.88 79 GLY A O 1
ATOM 622 N N . ILE A 1 80 ? 11.593 -15.080 -7.413 1.00 96.38 80 ILE A N 1
ATOM 623 C CA . ILE A 1 80 ? 10.861 -15.933 -6.457 1.00 96.38 80 ILE A CA 1
ATOM 624 C C . ILE A 1 80 ? 10.961 -15.399 -5.027 1.00 96.38 80 ILE A C 1
ATOM 626 O O . ILE A 1 80 ? 9.947 -15.304 -4.342 1.00 96.38 80 ILE A O 1
ATOM 630 N N . MET A 1 81 ? 12.159 -15.009 -4.576 1.00 95.94 81 MET A N 1
ATOM 631 C CA . MET A 1 81 ? 12.337 -14.468 -3.222 1.00 95.94 81 MET A CA 1
ATOM 632 C C . MET A 1 81 ? 11.590 -13.146 -3.046 1.00 95.94 81 MET A C 1
ATOM 634 O O . MET A 1 81 ? 10.945 -12.933 -2.021 1.00 95.94 81 MET A O 1
ATOM 638 N N . HIS A 1 82 ? 11.616 -12.284 -4.066 1.00 95.69 82 HIS A N 1
ATOM 639 C CA . HIS A 1 82 ? 10.888 -11.022 -4.039 1.00 95.69 82 HIS A CA 1
ATOM 640 C C . HIS A 1 82 ? 9.370 -11.263 -3.940 1.00 95.69 82 HIS A C 1
ATOM 642 O O . HIS A 1 82 ? 8.709 -10.648 -3.101 1.00 95.69 82 HIS A O 1
ATOM 648 N N . LEU A 1 83 ? 8.821 -12.206 -4.715 1.00 97.69 83 LEU A N 1
ATOM 649 C CA . LEU A 1 83 ? 7.423 -12.624 -4.588 1.00 97.69 83 LEU A CA 1
ATOM 650 C C . LEU A 1 83 ? 7.132 -13.199 -3.196 1.00 97.69 83 LEU A C 1
ATOM 652 O O . LEU A 1 83 ? 6.187 -12.762 -2.546 1.00 97.69 83 LEU A O 1
ATOM 656 N N . ALA A 1 84 ? 7.940 -14.144 -2.715 1.00 98.12 84 ALA A N 1
ATOM 657 C CA . ALA A 1 84 ? 7.711 -14.832 -1.447 1.00 98.12 84 ALA A CA 1
ATOM 658 C C . ALA A 1 84 ? 7.640 -13.856 -0.263 1.00 98.12 84 ALA A C 1
ATOM 660 O O . ALA A 1 84 ? 6.701 -13.930 0.533 1.00 98.12 84 ALA A O 1
ATOM 661 N N . PHE A 1 85 ? 8.568 -12.896 -0.179 1.00 96.62 85 PHE A N 1
ATOM 662 C CA . PHE A 1 85 ? 8.544 -11.878 0.874 1.00 96.62 85 PHE A CA 1
ATOM 663 C C . PHE A 1 85 ? 7.314 -10.969 0.782 1.00 96.62 85 PHE A C 1
ATOM 665 O O . PHE A 1 85 ? 6.683 -10.703 1.806 1.00 96.62 85 PHE A O 1
ATOM 672 N N . ASN A 1 86 ? 6.921 -10.544 -0.424 1.00 98.00 86 ASN A N 1
ATOM 673 C CA . ASN A 1 86 ? 5.707 -9.743 -0.604 1.00 98.00 86 ASN A CA 1
ATOM 674 C C . ASN A 1 86 ? 4.450 -10.530 -0.230 1.00 98.00 86 ASN A C 1
ATOM 676 O O . ASN A 1 86 ? 3.587 -10.003 0.461 1.00 98.00 86 ASN A O 1
ATOM 680 N N . MET A 1 87 ? 4.337 -11.792 -0.640 1.00 98.56 87 MET A N 1
ATOM 681 C CA . MET A 1 87 ? 3.164 -12.614 -0.334 1.00 98.56 87 MET A CA 1
ATOM 682 C C . MET A 1 87 ? 3.076 -12.927 1.159 1.00 98.56 87 MET A C 1
ATOM 684 O O . MET A 1 87 ? 1.989 -12.878 1.731 1.00 98.56 87 MET A O 1
ATOM 688 N N . TYR A 1 88 ? 4.210 -13.166 1.819 1.00 98.56 88 TYR A N 1
ATOM 689 C CA . TYR A 1 88 ? 4.261 -13.319 3.270 1.00 98.56 88 TYR A CA 1
ATOM 690 C C . TYR A 1 88 ? 3.810 -12.041 3.992 1.00 98.56 88 TYR A C 1
ATOM 692 O O . TYR A 1 88 ? 2.935 -12.088 4.860 1.00 98.56 88 TYR A O 1
ATOM 700 N N . ALA A 1 89 ? 4.345 -10.883 3.598 1.00 98.19 89 ALA A N 1
ATOM 701 C CA . ALA A 1 89 ? 3.978 -9.605 4.197 1.00 98.19 89 ALA A CA 1
ATOM 702 C C . ALA A 1 89 ? 2.508 -9.232 3.918 1.00 98.19 89 ALA A C 1
ATOM 704 O O . ALA A 1 89 ? 1.800 -8.809 4.834 1.00 98.19 89 ALA A O 1
ATOM 705 N N . LEU A 1 90 ? 2.018 -9.456 2.694 1.00 98.62 90 LEU A N 1
ATOM 706 C CA . LEU A 1 90 ? 0.617 -9.261 2.313 1.00 98.62 90 LEU A CA 1
ATOM 707 C C . LEU A 1 90 ? -0.309 -10.206 3.079 1.00 98.62 90 LEU A C 1
ATOM 709 O O . LEU A 1 90 ? -1.377 -9.791 3.518 1.00 98.62 90 LEU A O 1
ATOM 713 N N . TYR A 1 91 ? 0.089 -11.458 3.295 1.00 98.50 91 TYR A N 1
ATOM 714 C CA . TYR A 1 91 ? -0.693 -12.387 4.101 1.00 98.50 91 TYR A CA 1
ATOM 715 C C . TYR A 1 91 ? -0.830 -11.901 5.547 1.00 98.50 91 TYR A C 1
ATOM 717 O O . TYR A 1 91 ? -1.919 -11.973 6.107 1.00 98.50 91 TYR A O 1
ATOM 725 N N . ILE A 1 92 ? 0.236 -11.382 6.158 1.00 98.12 92 ILE A N 1
ATOM 726 C CA . ILE A 1 92 ? 0.182 -10.885 7.539 1.00 98.12 92 ILE A CA 1
ATOM 727 C C . ILE A 1 92 ? -0.625 -9.587 7.616 1.00 98.12 92 ILE A C 1
ATOM 729 O O . ILE A 1 92 ? -1.667 -9.542 8.274 1.00 98.12 92 ILE A O 1
ATOM 733 N N . LEU A 1 93 ? -0.168 -8.545 6.920 1.00 98.44 93 LEU A N 1
ATOM 734 C CA . LEU A 1 93 ? -0.740 -7.203 7.029 1.00 98.44 93 LEU A CA 1
ATOM 735 C C . LEU A 1 93 ? -2.104 -7.108 6.344 1.00 98.44 93 LEU A C 1
ATOM 737 O O . LEU A 1 93 ? -3.014 -6.474 6.871 1.00 98.44 93 LEU A O 1
ATOM 741 N N . GLY A 1 94 ? -2.278 -7.770 5.200 1.00 98.12 94 GLY A N 1
ATOM 742 C CA . GLY A 1 94 ? -3.545 -7.783 4.470 1.00 98.12 94 GLY A CA 1
ATOM 743 C C . GLY A 1 94 ? -4.661 -8.433 5.267 1.00 98.12 94 GLY A C 1
ATOM 744 O O . GLY A 1 94 ? -5.725 -7.838 5.409 1.00 98.12 94 GLY A O 1
ATOM 745 N N . ARG A 1 95 ? -4.398 -9.581 5.904 1.00 97.69 95 ARG A N 1
ATOM 746 C CA . ARG A 1 95 ? -5.389 -10.224 6.779 1.00 97.69 95 ARG A CA 1
ATOM 747 C C . ARG A 1 95 ? -5.779 -9.344 7.949 1.00 97.69 95 ARG A C 1
ATOM 749 O O . ARG A 1 95 ? -6.947 -9.334 8.328 1.00 97.69 95 ARG A O 1
ATOM 756 N N . GLU A 1 96 ? -4.818 -8.662 8.559 1.00 97.00 96 GLU A N 1
ATOM 757 C CA . GLU A 1 96 ? -5.095 -7.802 9.702 1.00 97.00 96 GLU A CA 1
ATOM 758 C C . GLU A 1 96 ? -5.931 -6.586 9.297 1.00 97.00 96 GLU A C 1
ATOM 760 O O . GLU A 1 96 ? -6.982 -6.340 9.894 1.00 97.00 96 GLU A O 1
ATOM 765 N N . VAL A 1 97 ? -5.530 -5.885 8.234 1.00 97.81 97 VAL A N 1
ATOM 766 C CA . VAL A 1 97 ? -6.291 -4.746 7.709 1.00 97.81 97 VAL A CA 1
ATOM 767 C C . VAL A 1 97 ? -7.672 -5.190 7.239 1.00 97.81 97 VAL A C 1
ATOM 769 O O . VAL A 1 97 ? -8.654 -4.564 7.618 1.00 97.81 97 VAL A O 1
ATOM 772 N N . GLU A 1 98 ? -7.798 -6.278 6.479 1.00 97.12 98 GLU A N 1
ATOM 773 C CA . GLU A 1 98 ? -9.095 -6.758 5.986 1.00 97.12 98 GLU A CA 1
ATOM 774 C C . GLU A 1 98 ? -10.030 -7.175 7.127 1.00 97.12 98 GLU A C 1
ATOM 776 O O . GLU A 1 98 ? -11.219 -6.865 7.082 1.00 97.12 98 GLU A O 1
ATOM 781 N N . ARG A 1 99 ? -9.513 -7.804 8.189 1.00 94.81 99 ARG A N 1
ATOM 782 C CA . ARG A 1 99 ? -10.317 -8.148 9.375 1.00 94.81 99 ARG A CA 1
ATOM 783 C C . ARG A 1 99 ? -10.877 -6.917 10.077 1.00 94.81 99 ARG A C 1
ATOM 785 O O . ARG A 1 99 ? -12.022 -6.967 10.518 1.00 94.81 99 ARG A O 1
ATOM 792 N N . ILE A 1 100 ? -10.076 -5.855 10.186 1.00 93.88 100 ILE A N 1
ATOM 793 C CA . ILE A 1 100 ? -10.419 -4.620 10.906 1.00 93.88 100 ILE A CA 1
ATOM 794 C C . ILE A 1 100 ? -11.293 -3.697 10.048 1.00 93.88 100 ILE A C 1
ATOM 796 O O . ILE A 1 100 ? -12.304 -3.183 10.512 1.00 93.88 100 ILE A O 1
ATOM 800 N N . PHE A 1 101 ? -10.900 -3.458 8.800 1.00 93.38 101 PHE A N 1
ATOM 801 C CA . PHE A 1 101 ? -11.529 -2.486 7.905 1.00 93.38 101 PHE A CA 1
ATOM 802 C C . PHE A 1 101 ? -12.633 -3.109 7.036 1.00 93.38 101 PHE A C 1
ATOM 804 O O . PHE A 1 101 ? -13.474 -2.390 6.492 1.00 93.38 101 PHE A O 1
ATOM 811 N N . GLY A 1 102 ? -12.661 -4.432 6.895 1.00 92.81 102 GLY A N 1
ATOM 812 C CA . GLY A 1 102 ? -13.501 -5.119 5.921 1.00 92.81 102 GLY A CA 1
ATOM 813 C C . GLY A 1 102 ? -12.936 -5.047 4.494 1.00 92.81 102 GLY A C 1
ATOM 814 O O . GLY A 1 102 ? -12.029 -4.259 4.207 1.00 92.81 102 GLY A O 1
ATOM 815 N N . PRO A 1 103 ? -13.485 -5.850 3.567 1.00 92.12 103 PRO A N 1
ATOM 816 C CA . PRO A 1 103 ? -12.887 -6.089 2.251 1.00 92.12 103 PRO A CA 1
ATOM 817 C C . PRO A 1 103 ? -12.828 -4.840 1.367 1.00 92.12 103 PRO A C 1
ATOM 819 O O . PRO A 1 103 ? -11.811 -4.584 0.731 1.00 92.12 103 PRO A O 1
ATOM 822 N N . TRP A 1 104 ? -13.885 -4.025 1.344 1.00 90.25 104 TRP A N 1
ATOM 823 C CA . TRP A 1 104 ? -13.950 -2.864 0.451 1.00 90.25 104 TRP A CA 1
ATOM 824 C C . TRP A 1 104 ? -12.993 -1.748 0.861 1.00 90.25 104 TRP A C 1
ATOM 826 O O . TRP A 1 104 ? -12.268 -1.222 0.024 1.00 90.25 104 TRP A O 1
ATOM 836 N N . ARG A 1 105 ? -12.936 -1.426 2.158 1.00 92.75 105 ARG A N 1
ATOM 837 C CA . ARG A 1 105 ? -11.981 -0.442 2.681 1.00 92.75 105 ARG A CA 1
ATOM 838 C C . ARG A 1 105 ? -10.544 -0.943 2.514 1.00 92.75 105 ARG A C 1
ATOM 840 O O . ARG A 1 105 ? -9.692 -0.172 2.090 1.00 92.75 105 ARG A O 1
ATOM 847 N N . PHE A 1 106 ? -10.292 -2.231 2.764 1.00 95.81 106 PHE A N 1
ATOM 848 C CA . PHE A 1 106 ? -8.997 -2.861 2.501 1.00 95.81 106 PHE A CA 1
ATOM 849 C C . PHE A 1 106 ? -8.555 -2.704 1.039 1.00 95.81 106 PHE A C 1
ATOM 851 O O . PHE A 1 106 ? -7.450 -2.226 0.794 1.00 95.81 106 PHE A O 1
ATOM 858 N N . LEU A 1 107 ? -9.416 -3.042 0.074 1.00 95.69 107 LEU A N 1
ATOM 859 C CA . LEU A 1 107 ? -9.101 -2.914 -1.352 1.00 95.69 107 LEU A CA 1
ATOM 860 C C . LEU A 1 107 ? -8.848 -1.457 -1.757 1.00 95.69 107 LEU A C 1
ATOM 862 O O . LEU A 1 107 ? -7.912 -1.192 -2.513 1.00 95.69 107 LEU A O 1
ATOM 866 N N . THR A 1 108 ? -9.626 -0.511 -1.223 1.00 93.81 108 THR A N 1
ATOM 867 C CA . THR A 1 108 ? -9.390 0.926 -1.423 1.00 93.81 108 THR A CA 1
ATOM 868 C C . THR A 1 108 ? -8.020 1.339 -0.890 1.00 93.81 108 THR A C 1
ATOM 870 O O . THR A 1 108 ? -7.239 1.935 -1.625 1.00 93.81 108 THR A O 1
ATOM 873 N N . ILE A 1 109 ? -7.691 0.986 0.356 1.00 96.94 109 ILE A N 1
ATOM 874 C CA . ILE A 1 109 ? -6.396 1.306 0.974 1.00 96.94 109 ILE A CA 1
ATOM 875 C C . ILE A 1 109 ? -5.248 0.700 0.163 1.00 96.94 109 ILE A C 1
ATOM 877 O O . ILE A 1 109 ? -4.309 1.416 -0.176 1.00 96.94 109 ILE A O 1
ATOM 881 N N . TYR A 1 110 ? -5.330 -0.589 -0.180 1.00 98.25 110 TYR A N 1
ATOM 882 C CA . TYR A 1 110 ? -4.300 -1.291 -0.948 1.00 98.25 110 TYR A CA 1
ATOM 883 C C . TYR A 1 110 ? -4.056 -0.621 -2.304 1.00 98.25 110 TYR A C 1
ATOM 885 O O . TYR A 1 110 ? -2.916 -0.341 -2.670 1.00 98.25 110 TYR A O 1
ATOM 893 N N . THR A 1 111 ? -5.132 -0.319 -3.032 1.00 96.81 111 THR A N 1
ATOM 894 C CA . THR A 1 111 ? -5.049 0.279 -4.371 1.00 96.81 111 THR A CA 1
ATOM 895 C C . THR A 1 111 ? -4.476 1.691 -4.312 1.00 96.81 111 THR A C 1
ATOM 897 O O . THR A 1 111 ? -3.594 2.033 -5.093 1.00 96.81 111 THR A O 1
ATOM 900 N N . LEU A 1 112 ? -4.927 2.515 -3.367 1.00 95.88 112 LEU A N 1
ATOM 901 C CA . LEU A 1 112 ? -4.429 3.883 -3.221 1.00 95.88 112 LEU A CA 1
ATOM 902 C C . LEU A 1 112 ? -2.982 3.930 -2.744 1.00 95.88 112 LEU A C 1
ATOM 904 O O . LEU A 1 112 ? -2.222 4.777 -3.203 1.00 95.88 112 LEU A O 1
ATOM 908 N N . ALA A 1 113 ? -2.584 3.010 -1.870 1.00 98.06 113 ALA A N 1
ATOM 909 C CA . ALA A 1 113 ? -1.193 2.850 -1.480 1.00 98.06 113 ALA A CA 1
ATOM 910 C C . ALA A 1 113 ? -0.311 2.447 -2.665 1.00 98.06 113 ALA A C 1
ATOM 912 O O . ALA A 1 113 ? 0.753 3.029 -2.865 1.00 98.06 113 ALA A O 1
ATOM 913 N N . LEU A 1 114 ? -0.766 1.498 -3.486 1.00 98.06 114 LEU A N 1
ATOM 914 C CA . LEU A 1 114 ? -0.050 1.102 -4.695 1.00 98.06 114 LEU A CA 1
ATOM 915 C C . LEU A 1 114 ? 0.161 2.295 -5.636 1.00 98.06 114 LEU A C 1
ATOM 917 O O . LEU A 1 114 ? 1.288 2.574 -6.044 1.00 98.06 114 LEU A O 1
ATOM 921 N N . LEU A 1 115 ? -0.915 3.030 -5.924 1.00 96.38 115 LEU A N 1
ATOM 922 C CA . LEU A 1 115 ? -0.875 4.208 -6.787 1.00 96.38 115 LEU A CA 1
ATOM 923 C C . LEU A 1 115 ? -0.003 5.317 -6.193 1.00 96.38 115 LEU A C 1
ATOM 925 O O . LEU A 1 115 ? 0.808 5.891 -6.908 1.00 96.38 115 LEU A O 1
ATOM 929 N N . GLY A 1 116 ? -0.123 5.595 -4.893 1.00 95.31 116 GLY A N 1
ATOM 930 C CA . GLY A 1 116 ? 0.662 6.623 -4.209 1.00 95.31 116 GLY A CA 1
ATOM 931 C C . GLY A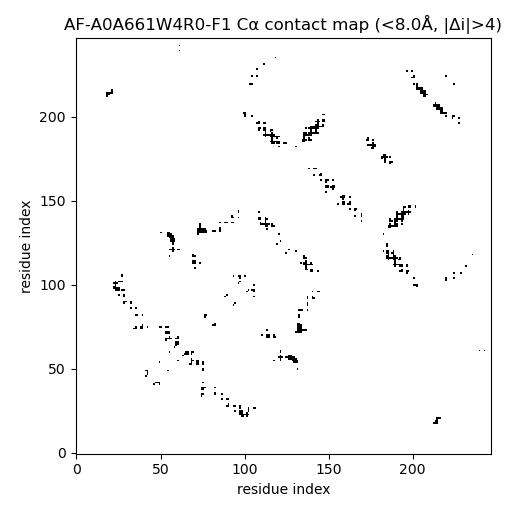 1 116 ? 2.160 6.318 -4.189 1.00 95.31 116 GLY A C 1
ATOM 932 O O . GLY A 1 116 ? 2.970 7.207 -4.447 1.00 95.31 116 GLY A O 1
ATOM 933 N N . GLY A 1 117 ? 2.538 5.059 -3.951 1.00 96.94 117 GLY A N 1
ATOM 934 C CA . GLY A 1 117 ? 3.927 4.608 -4.048 1.00 96.94 117 GLY A CA 1
ATOM 935 C C . GLY A 1 117 ? 4.481 4.775 -5.458 1.00 96.94 117 GLY A C 1
ATOM 936 O O . GLY A 1 117 ? 5.498 5.436 -5.658 1.00 96.94 117 GLY A O 1
ATOM 937 N N . ASN A 1 118 ? 3.768 4.247 -6.451 1.00 97.19 118 ASN A N 1
ATOM 938 C CA . ASN A 1 118 ? 4.191 4.306 -7.849 1.00 97.19 118 ASN A CA 1
ATOM 939 C C . ASN A 1 118 ? 4.181 5.732 -8.420 1.00 97.19 118 ASN A C 1
ATOM 941 O O . ASN A 1 118 ? 4.968 6.052 -9.312 1.00 97.19 118 ASN A O 1
ATOM 945 N N . LEU A 1 119 ? 3.345 6.616 -7.878 1.00 95.38 119 LEU A N 1
ATOM 946 C CA . LEU A 1 119 ? 3.372 8.036 -8.195 1.00 95.38 119 LEU A CA 1
ATOM 947 C C . LEU A 1 119 ? 4.662 8.684 -7.692 1.00 95.38 119 LEU A C 1
ATOM 949 O O . LEU A 1 119 ? 5.325 9.353 -8.474 1.00 95.38 119 LEU A O 1
ATOM 953 N N . LEU A 1 120 ? 5.081 8.444 -6.443 1.00 95.69 120 LEU A N 1
ATOM 954 C CA . LEU A 1 120 ? 6.355 8.992 -5.961 1.00 95.69 120 LEU A CA 1
ATOM 955 C C . LEU A 1 120 ? 7.558 8.423 -6.722 1.00 95.69 120 LEU A C 1
ATOM 957 O O . LEU A 1 120 ? 8.466 9.181 -7.046 1.00 95.69 120 LEU A O 1
ATOM 961 N N . VAL A 1 121 ? 7.540 7.136 -7.084 1.00 97.06 121 VAL A N 1
ATOM 962 C CA . VAL A 1 121 ? 8.548 6.551 -7.991 1.00 97.06 121 VAL A CA 1
ATOM 963 C C . VAL A 1 121 ? 8.592 7.312 -9.312 1.00 97.06 121 VAL A C 1
ATOM 965 O O . VAL A 1 121 ? 9.653 7.730 -9.757 1.00 97.06 121 VAL A O 1
ATOM 968 N N . THR A 1 122 ? 7.431 7.564 -9.916 1.00 95.69 122 THR A N 1
ATOM 969 C CA . THR A 1 122 ? 7.342 8.289 -11.191 1.00 95.69 122 THR A CA 1
ATOM 970 C C . THR A 1 122 ? 7.917 9.707 -11.099 1.00 95.69 122 THR A C 1
ATOM 972 O O . THR A 1 122 ? 8.471 10.208 -12.073 1.00 95.69 122 THR A O 1
ATOM 975 N N . LEU A 1 123 ? 7.789 10.354 -9.939 1.00 93.12 123 LEU A N 1
ATOM 976 C CA . LE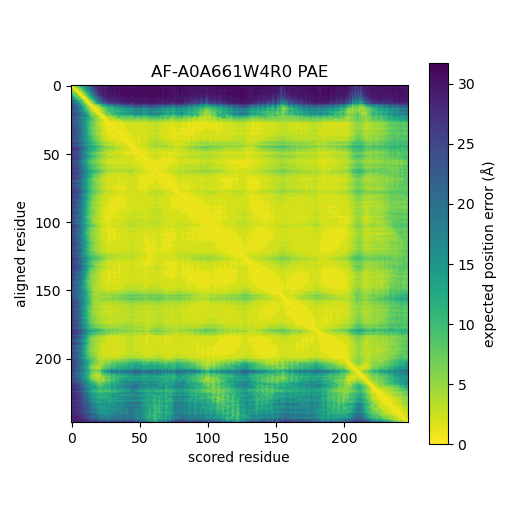U A 1 123 ? 8.226 11.733 -9.720 1.00 93.12 123 LEU A CA 1
ATOM 977 C C . LEU A 1 123 ? 9.711 11.864 -9.370 1.00 93.12 123 LEU A C 1
ATOM 979 O O . LEU A 1 123 ? 10.309 12.891 -9.693 1.00 93.12 123 LEU A O 1
ATOM 983 N N . PHE A 1 124 ? 10.284 10.875 -8.682 1.00 95.00 124 PHE A N 1
ATOM 984 C CA . PHE A 1 124 ? 11.588 11.025 -8.033 1.00 95.00 124 PHE A CA 1
ATOM 985 C C . PHE A 1 124 ? 12.644 9.996 -8.446 1.00 95.00 124 PHE A C 1
ATOM 987 O O . PHE A 1 124 ? 13.831 10.288 -8.296 1.00 95.00 124 PHE A O 1
ATOM 994 N N . ASP A 1 125 ? 12.263 8.828 -8.972 1.00 94.56 125 ASP A N 1
ATOM 995 C CA . ASP A 1 125 ? 13.243 7.860 -9.475 1.00 94.56 125 ASP A CA 1
ATOM 996 C C . ASP A 1 125 ? 13.747 8.241 -10.882 1.00 94.56 125 ASP A C 1
ATOM 998 O O . ASP A 1 125 ? 13.066 8.946 -11.637 1.00 94.56 125 ASP A O 1
ATOM 1002 N N . PRO A 1 126 ? 14.946 7.769 -11.287 1.00 95.19 126 PRO A N 1
ATOM 1003 C CA . PRO A 1 126 ? 15.482 8.032 -12.618 1.00 95.19 126 PRO A CA 1
ATOM 1004 C C . PRO A 1 126 ? 14.495 7.637 -13.732 1.00 95.19 126 PRO A C 1
ATOM 1006 O O . PRO A 1 126 ? 13.898 6.560 -13.650 1.00 95.19 126 PRO A O 1
ATOM 1009 N N . PRO A 1 127 ? 14.375 8.410 -14.832 1.00 94.38 127 PRO A N 1
ATOM 1010 C CA . PRO A 1 127 ? 13.324 8.203 -15.834 1.00 94.38 127 PRO A CA 1
ATOM 1011 C C . PRO A 1 127 ? 13.273 6.801 -16.458 1.00 94.38 127 PRO A C 1
ATOM 1013 O O . PRO A 1 127 ? 12.208 6.322 -16.840 1.00 94.38 127 PRO A O 1
ATOM 1016 N N . LYS A 1 128 ? 14.433 6.146 -16.576 1.00 95.81 128 LYS A N 1
ATOM 1017 C CA . LYS A 1 128 ? 14.592 4.814 -17.181 1.00 95.81 128 LYS A CA 1
ATOM 1018 C C . LYS A 1 128 ? 14.704 3.683 -16.152 1.00 95.81 128 LYS A C 1
ATOM 1020 O O . LYS A 1 128 ? 14.998 2.555 -16.535 1.00 95.81 128 LYS A O 1
ATOM 1025 N N . SER A 1 129 ? 14.528 3.980 -14.866 1.00 95.50 129 SER A N 1
ATOM 1026 C CA . SER A 1 129 ? 14.490 2.948 -13.830 1.00 95.50 129 SER A CA 1
ATOM 1027 C C . SER A 1 129 ? 13.293 2.018 -14.045 1.00 95.50 129 SER A C 1
ATOM 1029 O O . SER A 1 129 ? 12.267 2.422 -14.595 1.00 95.50 129 SER A O 1
ATOM 1031 N N . LEU A 1 130 ? 13.446 0.762 -13.627 1.00 96.69 130 LEU A N 1
ATOM 1032 C CA . LEU A 1 130 ? 12.377 -0.228 -13.616 1.00 96.69 130 LEU A CA 1
ATOM 1033 C C . LEU A 1 130 ? 12.006 -0.525 -12.165 1.00 96.69 130 LEU A C 1
ATOM 1035 O O . LEU A 1 130 ? 12.850 -0.980 -11.397 1.00 96.69 130 LEU A O 1
ATOM 1039 N N . THR A 1 131 ? 10.737 -0.330 -11.822 1.00 97.50 131 THR A N 1
ATOM 1040 C CA . THR A 1 131 ? 10.182 -0.704 -10.517 1.00 97.50 131 THR A CA 1
ATOM 1041 C C . THR A 1 131 ? 9.064 -1.726 -10.690 1.00 97.50 131 THR A C 1
ATOM 1043 O O . THR A 1 131 ? 8.193 -1.584 -11.550 1.00 97.50 131 THR A O 1
ATOM 1046 N N . VAL A 1 132 ? 9.084 -2.770 -9.864 1.00 97.94 132 VAL A N 1
ATOM 1047 C CA . VAL A 1 132 ? 8.067 -3.828 -9.804 1.00 97.94 132 VAL A CA 1
ATOM 1048 C C . VAL A 1 132 ? 7.849 -4.236 -8.346 1.00 97.94 132 VAL A C 1
ATOM 1050 O O . VAL A 1 132 ? 8.760 -4.107 -7.529 1.00 97.94 132 VAL A O 1
ATOM 1053 N N . GLY A 1 133 ? 6.674 -4.767 -8.028 1.00 97.38 133 GLY A N 1
ATOM 1054 C CA . GLY A 1 133 ? 6.375 -5.405 -6.748 1.00 97.38 133 GLY A CA 1
ATOM 1055 C C . GLY A 1 133 ? 5.251 -4.733 -5.966 1.00 97.38 133 GLY A C 1
ATOM 1056 O O . GLY A 1 133 ? 5.006 -3.530 -6.062 1.00 97.38 133 GLY A O 1
ATOM 1057 N N . ALA A 1 134 ? 4.586 -5.528 -5.129 1.00 97.94 134 ALA A N 1
ATOM 1058 C CA . ALA A 1 134 ? 3.469 -5.086 -4.294 1.00 97.94 134 ALA A CA 1
ATOM 1059 C C . ALA A 1 134 ? 3.894 -4.272 -3.055 1.00 97.94 134 ALA A C 1
ATOM 1061 O O . ALA A 1 134 ? 3.039 -3.780 -2.315 1.00 97.94 134 ALA A O 1
ATOM 1062 N N . SER A 1 135 ? 5.196 -4.121 -2.791 1.00 97.88 135 SER A N 1
ATOM 1063 C CA . SER A 1 135 ? 5.701 -3.672 -1.489 1.00 97.88 135 SER A CA 1
ATOM 1064 C C . SER A 1 135 ? 5.228 -2.275 -1.092 1.00 97.88 135 SER A C 1
ATOM 1066 O O . SER A 1 135 ? 4.952 -2.047 0.081 1.00 97.88 135 SER A O 1
ATOM 1068 N N . GLY A 1 136 ? 5.056 -1.352 -2.046 1.00 97.94 136 GLY A N 1
ATOM 1069 C CA . GLY A 1 136 ? 4.478 -0.030 -1.761 1.00 97.94 136 GLY A CA 1
ATOM 1070 C C . GLY A 1 136 ? 3.048 -0.126 -1.213 1.00 97.94 136 GLY A C 1
ATOM 1071 O O . GLY A 1 136 ? 2.723 0.479 -0.192 1.00 97.94 136 GLY A O 1
ATOM 1072 N N . ALA A 1 137 ? 2.213 -0.976 -1.818 1.00 98.56 137 ALA A N 1
ATOM 1073 C CA . ALA A 1 137 ? 0.853 -1.235 -1.348 1.00 98.56 137 ALA A CA 1
ATOM 1074 C C . ALA A 1 137 ? 0.844 -1.851 0.060 1.00 98.56 137 ALA A C 1
ATOM 1076 O O . ALA A 1 137 ? 0.074 -1.439 0.927 1.00 98.56 137 ALA A O 1
ATOM 1077 N N . ILE A 1 138 ? 1.748 -2.803 0.303 1.00 98.75 138 ILE A N 1
ATOM 1078 C CA . ILE A 1 138 ? 1.910 -3.485 1.593 1.00 98.75 138 ILE A CA 1
ATOM 1079 C C . ILE A 1 138 ? 2.364 -2.507 2.686 1.00 98.75 138 ILE A C 1
ATOM 1081 O O . ILE A 1 138 ? 1.815 -2.525 3.789 1.00 98.75 138 ILE A O 1
ATOM 1085 N N . LEU A 1 139 ? 3.301 -1.602 2.389 1.00 98.44 139 LEU A N 1
ATOM 1086 C CA . LEU A 1 139 ? 3.678 -0.532 3.317 1.00 98.44 139 LEU A CA 1
ATOM 1087 C C . LEU A 1 139 ? 2.525 0.446 3.574 1.00 98.44 139 LEU A C 1
ATOM 1089 O O . LEU A 1 139 ? 2.403 0.984 4.674 1.00 98.44 139 LEU A O 1
ATOM 1093 N N . GLY A 1 140 ? 1.621 0.631 2.616 1.00 98.62 140 GLY A N 1
ATOM 1094 C CA . GLY A 1 140 ? 0.379 1.357 2.856 1.00 98.62 140 GLY A CA 1
ATOM 1095 C C . GLY A 1 140 ? -0.589 0.653 3.800 1.00 98.62 140 GLY A C 1
ATOM 1096 O O . GLY A 1 140 ? -1.211 1.318 4.627 1.00 98.62 140 GLY A O 1
ATOM 1097 N N . LEU A 1 141 ? -0.677 -0.680 3.756 1.00 98.81 141 LEU A N 1
ATOM 1098 C CA . LEU A 1 141 ? -1.431 -1.449 4.755 1.00 98.81 141 LEU A CA 1
ATOM 1099 C C . LEU A 1 141 ? -0.854 -1.236 6.160 1.00 98.81 141 LEU A C 1
ATOM 1101 O O . LEU A 1 141 ? -1.608 -1.010 7.107 1.00 98.81 141 LEU A O 1
ATOM 1105 N N . LEU A 1 142 ? 0.478 -1.220 6.287 1.00 98.69 142 LEU A N 1
ATOM 1106 C CA . LEU A 1 142 ? 1.154 -0.854 7.534 1.00 98.69 142 LEU A CA 1
ATOM 1107 C C . LEU A 1 142 ? 0.779 0.575 7.974 1.00 98.69 142 LEU A C 1
ATOM 1109 O O . LEU A 1 142 ? 0.433 0.789 9.136 1.00 98.69 142 LEU A O 1
ATOM 1113 N N . GLY A 1 143 ? 0.770 1.537 7.045 1.00 98.62 143 GLY A N 1
ATOM 1114 C CA . GLY A 1 143 ? 0.315 2.912 7.287 1.00 98.62 143 GLY A CA 1
ATOM 1115 C C . GLY A 1 143 ? -1.136 2.998 7.782 1.00 98.62 143 GLY A C 1
ATOM 1116 O O . GLY A 1 143 ? -1.430 3.744 8.719 1.00 98.62 143 GLY A O 1
ATOM 1117 N N . ALA A 1 144 ? -2.041 2.190 7.228 1.00 98.50 144 ALA A N 1
ATOM 1118 C CA . ALA A 1 144 ? -3.433 2.123 7.670 1.00 98.50 144 ALA A CA 1
ATOM 1119 C C . ALA A 1 144 ? -3.582 1.529 9.081 1.00 98.50 144 ALA A C 1
ATOM 1121 O O . ALA A 1 144 ? -4.395 2.016 9.873 1.00 98.50 144 ALA A O 1
ATOM 1122 N N . LEU A 1 145 ? -2.773 0.526 9.440 1.00 98.44 145 LEU A N 1
ATOM 1123 C CA . LEU A 1 145 ? -2.727 0.009 10.811 1.00 98.44 145 LEU A CA 1
ATOM 1124 C C . LEU A 1 145 ? -2.188 1.064 11.783 1.00 98.44 145 LEU A C 1
ATOM 1126 O O . LEU A 1 145 ? -2.776 1.261 12.848 1.00 98.44 145 LEU A O 1
ATOM 1130 N N . VAL A 1 146 ? -1.134 1.801 11.412 1.00 98.56 146 VAL A N 1
ATOM 1131 C CA . VAL A 1 146 ? -0.638 2.937 12.210 1.00 98.56 146 VAL A CA 1
ATOM 1132 C C . VAL A 1 146 ? -1.761 3.946 12.455 1.00 98.56 146 VAL A C 1
ATOM 1134 O O . VAL A 1 146 ? -1.993 4.322 13.605 1.00 98.56 146 VAL A O 1
ATOM 1137 N N . ALA A 1 147 ? -2.513 4.328 11.419 1.00 97.56 147 ALA A N 1
ATOM 1138 C CA . ALA A 1 147 ? -3.665 5.222 11.545 1.00 97.56 147 ALA A CA 1
ATOM 1139 C C . ALA A 1 147 ? -4.725 4.681 12.523 1.00 97.56 147 ALA A C 1
ATOM 1141 O O . ALA A 1 147 ? -5.164 5.396 13.434 1.00 97.56 147 ALA A O 1
ATOM 1142 N N . TYR A 1 148 ? -5.106 3.410 12.374 1.00 96.50 148 TYR A N 1
ATOM 1143 C CA . TYR A 1 148 ? -6.110 2.760 13.213 1.00 96.50 148 TYR A CA 1
ATOM 1144 C C . TYR A 1 148 ? -5.693 2.706 14.686 1.00 96.50 148 TYR A C 1
ATOM 1146 O O . TYR A 1 148 ? -6.437 3.154 15.568 1.00 96.50 148 TYR A O 1
ATOM 1154 N N . PHE A 1 149 ? -4.495 2.194 14.970 1.00 96.69 149 PHE A N 1
ATOM 1155 C CA . PHE A 1 149 ? -4.011 2.047 16.339 1.00 96.69 149 PHE A CA 1
ATOM 1156 C C . PHE A 1 149 ? -3.668 3.392 16.968 1.00 96.69 149 PHE A C 1
ATOM 1158 O O . PHE A 1 149 ? -3.924 3.570 18.155 1.00 96.69 149 PHE A O 1
ATOM 1165 N N . TRP A 1 150 ? -3.198 4.376 16.197 1.00 96.94 150 TRP A N 1
ATOM 1166 C CA . TRP A 1 150 ? -3.055 5.748 16.681 1.00 96.94 150 TRP A CA 1
ATOM 1167 C C . TRP A 1 150 ? -4.399 6.319 17.129 1.00 96.94 150 TRP A C 1
ATOM 1169 O O . TRP A 1 150 ? -4.513 6.819 18.253 1.00 96.94 150 TRP A O 1
ATOM 1179 N N . ARG A 1 151 ? -5.448 6.220 16.305 1.00 94.56 151 ARG A N 1
ATOM 1180 C CA . ARG A 1 151 ? -6.774 6.760 16.647 1.00 94.56 151 ARG A CA 1
ATOM 1181 C C . ARG A 1 151 ? -7.362 6.095 17.894 1.00 94.56 151 ARG A C 1
ATOM 1183 O O . ARG A 1 151 ? -7.913 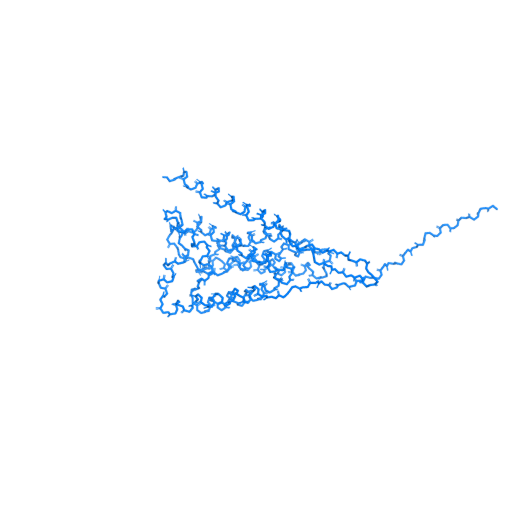6.802 18.736 1.00 94.56 151 ARG A O 1
ATOM 1190 N N . ASN A 1 152 ? -7.176 4.784 18.036 1.00 91.19 152 ASN A N 1
ATOM 1191 C CA . ASN A 1 152 ? -7.797 3.961 19.079 1.00 91.19 152 ASN A CA 1
ATOM 1192 C C . ASN A 1 152 ? -6.874 3.634 20.275 1.00 91.19 152 ASN A C 1
ATOM 1194 O O . ASN A 1 152 ? -7.226 2.834 21.144 1.00 91.19 152 ASN A O 1
ATOM 1198 N N . ARG A 1 153 ? -5.690 4.260 20.362 1.00 93.94 153 ARG A N 1
ATOM 1199 C CA . ARG A 1 153 ? -4.642 3.971 21.370 1.00 93.94 153 ARG A CA 1
ATOM 1200 C C . ARG A 1 153 ? -5.050 4.142 22.834 1.00 93.94 153 ARG A C 1
ATOM 1202 O O . ARG A 1 153 ? -4.315 3.700 23.715 1.00 93.94 153 ARG A O 1
ATOM 1209 N N . LYS A 1 154 ? -6.139 4.866 23.110 1.00 91.06 154 LYS A N 1
ATOM 1210 C CA . LYS A 1 154 ? -6.643 5.089 24.476 1.00 91.06 154 LYS A CA 1
ATOM 1211 C C . LYS A 1 154 ? -7.716 4.070 24.867 1.00 91.06 154 LYS A C 1
ATOM 1213 O O . LYS A 1 154 ? -7.927 3.859 26.051 1.00 91.06 154 LYS A O 1
ATOM 1218 N N . GLN A 1 155 ? -8.380 3.474 23.881 1.00 86.88 155 GLN A N 1
ATOM 1219 C CA . GLN A 1 155 ? -9.546 2.612 24.047 1.00 86.88 155 GLN A CA 1
ATOM 1220 C C . GLN A 1 155 ? -9.169 1.130 23.967 1.00 86.88 155 GLN A C 1
ATOM 1222 O O . GLN A 1 155 ? -9.728 0.306 24.682 1.00 86.88 155 GLN A O 1
ATOM 1227 N N . LEU A 1 156 ? -8.207 0.790 23.108 1.00 87.38 156 LEU A N 1
ATOM 1228 C CA . LEU A 1 156 ? -7.773 -0.583 22.882 1.00 87.38 156 LEU A CA 1
ATOM 1229 C C . LEU A 1 156 ? -6.625 -0.969 23.819 1.00 87.38 156 LEU A C 1
ATOM 1231 O O . LEU A 1 156 ? -5.567 -0.331 23.847 1.00 87.38 156 LEU A O 1
ATOM 1235 N N . VAL A 1 157 ? -6.805 -2.070 24.549 1.00 88.44 157 VAL A N 1
ATOM 1236 C CA . VAL A 1 157 ? -5.754 -2.656 25.388 1.00 88.44 157 VAL A CA 1
ATOM 1237 C C . VAL A 1 157 ? -4.573 -3.076 24.508 1.00 88.44 157 VAL A C 1
ATOM 1239 O O . VAL A 1 157 ? -4.748 -3.717 23.478 1.00 88.44 157 VAL A O 1
ATOM 1242 N N . GLY A 1 158 ? -3.355 -2.690 24.897 1.00 91.69 158 GLY A N 1
ATOM 1243 C CA . GLY A 1 158 ? -2.128 -3.025 24.162 1.00 91.69 158 GLY A CA 1
ATOM 1244 C C . GLY A 1 158 ? -1.863 -2.192 22.900 1.00 91.69 158 GLY A C 1
ATOM 1245 O O . GLY A 1 158 ? -0.758 -2.264 22.360 1.00 91.69 158 GLY A O 1
ATOM 1246 N N . ALA A 1 159 ? -2.795 -1.334 22.469 1.00 93.38 159 ALA A N 1
ATOM 1247 C CA . ALA A 1 159 ? -2.669 -0.580 21.220 1.00 93.38 159 ALA A CA 1
ATOM 1248 C C . ALA A 1 159 ? -1.454 0.350 21.164 1.00 93.38 159 ALA A C 1
ATOM 1250 O O . ALA A 1 159 ? -0.853 0.486 20.106 1.00 93.38 159 ALA A O 1
ATOM 1251 N N . LYS A 1 160 ? -1.042 0.958 22.286 1.00 95.69 160 LYS A N 1
ATOM 1252 C CA . LYS A 1 160 ? 0.179 1.786 22.323 1.00 95.69 160 LYS A CA 1
ATOM 1253 C C . LYS A 1 160 ? 1.438 0.976 22.011 1.00 95.69 160 LYS A C 1
ATOM 1255 O O . LYS A 1 160 ? 2.254 1.413 21.211 1.00 95.69 160 LYS A O 1
ATOM 1260 N N . LYS A 1 161 ? 1.584 -0.204 22.627 1.00 97.00 161 LYS A N 1
ATOM 1261 C CA . LYS A 1 161 ? 2.725 -1.098 22.380 1.00 97.00 161 LYS A CA 1
ATOM 1262 C C . LYS A 1 161 ? 2.716 -1.582 20.933 1.00 97.00 161 LYS A C 1
ATOM 1264 O O . LYS A 1 161 ? 3.749 -1.564 20.276 1.00 97.00 161 LYS A O 1
ATOM 1269 N N . TYR A 1 162 ? 1.541 -1.961 20.433 1.00 96.75 162 TYR A N 1
ATOM 1270 C CA . TYR A 1 162 ? 1.390 -2.404 19.053 1.00 96.75 162 TYR A CA 1
ATOM 1271 C C . TYR A 1 162 ? 1.720 -1.295 18.047 1.00 96.75 162 TYR A C 1
ATOM 1273 O O . TYR A 1 162 ? 2.495 -1.512 17.125 1.00 96.75 162 TYR A O 1
ATOM 1281 N N . LEU A 1 163 ? 1.231 -0.076 18.282 1.00 97.75 163 LEU A N 1
ATOM 1282 C CA . LEU A 1 163 ? 1.562 1.107 17.491 1.00 97.75 163 LEU A CA 1
ATOM 1283 C C . LEU A 1 163 ? 3.073 1.370 17.442 1.00 97.75 163 LEU A C 1
ATOM 1285 O O . LEU A 1 163 ? 3.597 1.634 16.367 1.00 97.75 163 LEU A O 1
ATOM 1289 N N . ILE A 1 164 ? 3.776 1.284 18.575 1.00 98.06 164 ILE A N 1
ATOM 1290 C CA . ILE A 1 164 ? 5.238 1.450 18.609 1.00 98.06 164 ILE A CA 1
ATOM 1291 C C . ILE A 1 164 ? 5.919 0.389 17.735 1.00 98.06 164 ILE A C 1
ATOM 1293 O O . ILE A 1 164 ? 6.804 0.727 16.954 1.00 98.06 164 ILE A O 1
ATOM 1297 N N . ASN A 1 165 ? 5.473 -0.869 17.801 1.00 98.00 165 ASN A N 1
ATOM 1298 C CA . ASN A 1 165 ? 6.003 -1.923 16.934 1.00 98.00 165 ASN A CA 1
ATOM 1299 C C . ASN A 1 165 ? 5.761 -1.616 15.450 1.00 98.00 165 ASN A C 1
ATOM 1301 O O . ASN A 1 165 ? 6.693 -1.731 14.663 1.00 98.00 165 ASN A O 1
ATOM 1305 N N . LEU A 1 166 ? 4.557 -1.170 15.076 1.00 98.06 166 LEU A N 1
ATOM 1306 C CA . LEU A 1 166 ? 4.241 -0.785 13.695 1.00 98.06 166 LEU A CA 1
ATOM 1307 C C . LEU A 1 166 ? 5.124 0.373 13.207 1.00 98.06 166 LEU A C 1
ATOM 1309 O O . LEU A 1 166 ? 5.619 0.330 12.083 1.00 98.06 166 LEU A O 1
ATOM 1313 N N . LEU A 1 167 ? 5.357 1.385 14.049 1.00 98.19 167 LEU A N 1
ATOM 1314 C CA . LEU A 1 167 ? 6.242 2.512 13.734 1.00 98.19 167 LEU A CA 1
ATOM 1315 C C . LEU A 1 167 ? 7.700 2.063 13.569 1.00 98.19 167 LEU A C 1
ATOM 1317 O O . LEU A 1 167 ? 8.364 2.496 12.631 1.00 98.19 167 LEU A O 1
ATOM 1321 N N . ASN A 1 168 ? 8.179 1.152 14.420 1.00 98.25 168 ASN A N 1
ATOM 1322 C CA . ASN A 1 168 ? 9.512 0.563 14.282 1.00 98.25 168 ASN A CA 1
ATOM 1323 C C . ASN A 1 168 ? 9.627 -0.252 12.988 1.00 98.25 168 ASN A C 1
ATOM 1325 O O . ASN A 1 168 ? 10.599 -0.101 12.252 1.00 98.25 168 ASN A O 1
ATOM 1329 N N . THR A 1 169 ? 8.626 -1.077 12.667 1.00 97.62 169 THR A N 1
ATOM 1330 C CA . THR A 1 169 ? 8.572 -1.823 11.402 1.00 97.62 169 THR A CA 1
ATOM 1331 C C . THR A 1 169 ? 8.580 -0.880 10.203 1.00 97.62 169 THR A C 1
ATOM 1333 O O . THR A 1 169 ? 9.292 -1.144 9.236 1.00 97.62 169 THR A O 1
ATOM 1336 N N . ALA A 1 170 ? 7.840 0.228 10.265 1.00 97.44 170 ALA A N 1
ATOM 1337 C CA . ALA A 1 170 ? 7.825 1.230 9.208 1.00 97.44 170 ALA A CA 1
ATOM 1338 C C . ALA A 1 170 ? 9.203 1.875 9.026 1.00 97.44 170 ALA A C 1
ATOM 1340 O O . ALA A 1 170 ? 9.713 1.914 7.910 1.00 97.44 170 ALA A O 1
ATOM 1341 N N . ALA A 1 171 ? 9.835 2.309 10.119 1.00 97.88 171 ALA A N 1
ATOM 1342 C CA . ALA A 1 171 ? 11.172 2.892 10.085 1.00 97.88 171 ALA A CA 1
ATOM 1343 C C . ALA A 1 171 ? 12.202 1.921 9.488 1.00 97.88 171 ALA A C 1
ATOM 1345 O O . ALA A 1 171 ? 12.957 2.301 8.598 1.00 97.88 171 ALA A O 1
ATOM 1346 N N . ILE A 1 172 ? 12.187 0.653 9.912 1.00 97.19 172 ILE A N 1
ATOM 1347 C CA . ILE A 1 172 ? 13.079 -0.385 9.377 1.00 97.19 172 ILE A CA 1
ATOM 1348 C C . ILE A 1 172 ? 12.858 -0.579 7.874 1.00 97.19 172 ILE A C 1
ATOM 1350 O O . ILE A 1 172 ? 13.828 -0.619 7.126 1.00 97.19 172 ILE A O 1
ATOM 1354 N N . ASN A 1 173 ? 11.609 -0.673 7.413 1.00 95.88 173 ASN A N 1
ATOM 1355 C CA . ASN A 1 173 ? 11.329 -0.863 5.987 1.00 95.88 173 ASN A CA 1
ATOM 1356 C C . ASN A 1 173 ? 11.749 0.350 5.148 1.00 95.88 173 ASN A C 1
ATOM 1358 O O . ASN A 1 173 ? 12.297 0.165 4.068 1.00 95.88 173 ASN A O 1
ATOM 1362 N N . LEU A 1 174 ? 11.573 1.575 5.651 1.00 95.81 174 LEU A N 1
ATOM 1363 C CA . LEU A 1 174 ? 12.059 2.776 4.965 1.00 95.81 174 LEU A CA 1
ATOM 1364 C C . LEU A 1 174 ? 13.593 2.819 4.899 1.00 95.81 174 LEU A C 1
ATOM 1366 O O . LEU A 1 174 ? 14.141 3.209 3.874 1.00 95.81 174 LEU A O 1
ATOM 1370 N N . ILE A 1 175 ? 14.289 2.365 5.947 1.00 96.56 175 ILE A N 1
ATOM 1371 C CA . ILE A 1 175 ? 15.753 2.217 5.931 1.00 96.56 175 ILE A CA 1
ATOM 1372 C C . ILE A 1 175 ? 16.179 1.139 4.925 1.00 96.56 175 ILE A C 1
ATOM 1374 O O . ILE A 1 175 ? 17.111 1.361 4.159 1.00 96.56 175 ILE A O 1
ATOM 1378 N N . ILE A 1 176 ? 15.488 -0.004 4.880 1.00 92.69 176 ILE A N 1
ATOM 1379 C CA . ILE A 1 176 ? 15.712 -1.047 3.862 1.00 92.69 176 ILE A CA 1
ATOM 1380 C C . ILE A 1 176 ? 15.463 -0.490 2.454 1.00 92.69 176 ILE A C 1
ATOM 1382 O O . ILE A 1 176 ? 16.167 -0.870 1.525 1.00 92.69 176 ILE A O 1
ATOM 1386 N N . GLY A 1 177 ? 14.531 0.452 2.302 1.00 91.38 177 GLY A N 1
ATOM 1387 C CA . GLY A 1 177 ? 14.286 1.194 1.065 1.00 91.38 177 GLY A CA 1
ATOM 1388 C C . GLY A 1 177 ? 15.485 1.985 0.536 1.00 91.38 177 GLY A C 1
ATOM 1389 O O . GLY A 1 177 ? 15.468 2.385 -0.621 1.00 91.38 177 GLY A O 1
ATOM 1390 N N . LEU A 1 178 ? 16.527 2.199 1.345 1.00 92.19 178 LEU A N 1
ATOM 1391 C CA . LEU A 1 178 ? 17.786 2.810 0.907 1.00 92.19 178 LEU A CA 1
ATOM 1392 C C . LEU A 1 178 ? 18.743 1.803 0.251 1.00 92.19 178 LEU A C 1
ATOM 1394 O O . LEU A 1 178 ? 19.747 2.211 -0.334 1.00 92.19 178 LEU A O 1
ATOM 1398 N N . LEU A 1 179 ? 18.480 0.499 0.374 1.00 92.50 179 LEU A N 1
ATOM 1399 C CA . LEU A 1 179 ? 19.301 -0.531 -0.251 1.00 92.50 179 LEU A CA 1
ATOM 1400 C C . LEU A 1 179 ? 19.069 -0.571 -1.769 1.00 92.50 179 LEU A C 1
ATOM 1402 O O . LEU A 1 179 ? 17.960 -0.300 -2.237 1.00 92.50 179 LEU A O 1
ATOM 1406 N N . PRO A 1 180 ? 20.082 -0.981 -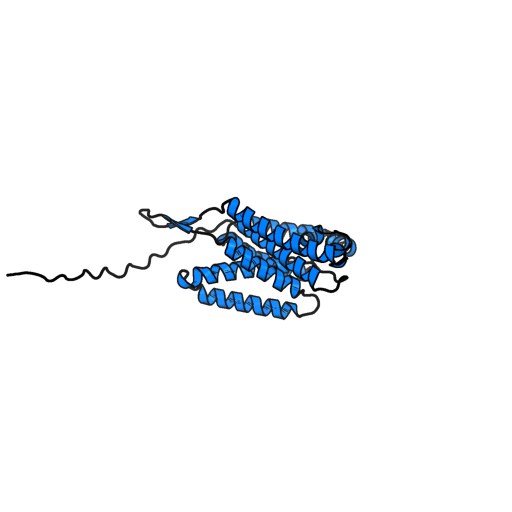2.554 1.00 85.94 180 PRO A N 1
ATOM 1407 C CA . PRO A 1 180 ? 19.908 -1.208 -3.982 1.00 85.94 180 PRO A CA 1
ATOM 1408 C C . PRO A 1 180 ? 18.747 -2.170 -4.258 1.00 85.94 180 PRO A C 1
ATOM 1410 O O . PRO A 1 180 ? 18.549 -3.137 -3.522 1.00 85.94 180 PRO A O 1
ATOM 1413 N N . GLN A 1 181 ? 18.022 -1.937 -5.353 1.00 84.12 181 GLN A N 1
ATOM 1414 C CA . GLN A 1 181 ? 16.873 -2.745 -5.793 1.00 84.12 181 GLN A CA 1
ATOM 1415 C C . GLN A 1 181 ? 15.620 -2.665 -4.904 1.00 84.12 181 GLN A C 1
ATOM 1417 O O . GLN A 1 181 ? 14.642 -3.362 -5.177 1.00 84.12 181 GLN A O 1
ATOM 1422 N N . VAL A 1 182 ? 15.605 -1.803 -3.883 1.00 90.38 182 VAL A N 1
ATOM 1423 C CA . VAL A 1 182 ? 14.411 -1.490 -3.091 1.00 90.38 182 VAL A CA 1
ATOM 1424 C C . VAL A 1 182 ? 14.050 -0.025 -3.317 1.00 90.38 182 VAL A C 1
ATOM 1426 O O . VAL A 1 182 ? 14.903 0.849 -3.232 1.00 90.38 182 VAL A O 1
ATOM 1429 N N . SER A 1 183 ? 12.786 0.262 -3.632 1.00 93.25 183 SER A N 1
ATOM 1430 C CA . SER A 1 183 ? 12.363 1.640 -3.897 1.00 93.25 183 SER A CA 1
ATOM 1431 C C . SER A 1 183 ? 11.934 2.350 -2.610 1.00 93.25 183 SER A C 1
ATOM 1433 O O . SER A 1 183 ? 10.830 2.119 -2.104 1.00 93.25 183 SER A O 1
ATOM 1435 N N . LEU A 1 184 ? 12.778 3.267 -2.117 1.00 96.31 184 LEU A N 1
ATOM 1436 C CA . LEU A 1 184 ? 12.426 4.193 -1.034 1.00 96.31 184 LEU A CA 1
ATOM 1437 C C . LEU A 1 184 ? 11.143 4.964 -1.359 1.00 96.31 184 LEU A C 1
ATOM 1439 O O . LEU A 1 184 ? 10.245 5.046 -0.522 1.00 96.31 184 LEU A O 1
ATOM 1443 N N . TRP A 1 185 ? 11.046 5.528 -2.565 1.00 97.25 185 TRP A N 1
ATOM 1444 C CA . TRP A 1 185 ? 9.902 6.346 -2.970 1.00 97.25 185 TRP A CA 1
ATOM 1445 C C . TRP A 1 185 ? 8.621 5.526 -3.074 1.00 97.25 185 TRP A C 1
ATOM 1447 O O . TRP A 1 185 ? 7.570 5.982 -2.620 1.00 97.25 185 TRP A O 1
ATOM 1457 N N . GLY A 1 186 ? 8.716 4.289 -3.568 1.00 97.50 186 GLY A N 1
ATOM 1458 C CA . GLY A 1 186 ? 7.602 3.347 -3.582 1.00 97.50 186 GLY A CA 1
ATOM 1459 C C . GLY A 1 186 ? 7.094 3.033 -2.174 1.00 97.50 186 GLY A C 1
ATOM 1460 O O . GLY A 1 186 ? 5.885 3.050 -1.930 1.00 97.50 186 GLY A O 1
ATOM 1461 N N . HIS A 1 187 ? 8.002 2.790 -1.225 1.00 98.06 187 HIS A N 1
ATOM 1462 C CA . HIS A 1 187 ? 7.647 2.506 0.172 1.00 98.06 187 HIS A CA 1
ATOM 1463 C C . HIS A 1 187 ? 7.083 3.730 0.891 1.00 98.06 187 HIS A C 1
ATOM 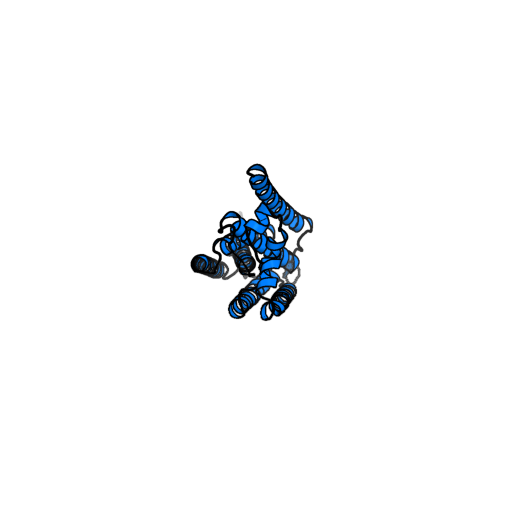1465 O O . HIS A 1 187 ? 6.032 3.630 1.524 1.00 98.06 187 HIS A O 1
ATOM 1471 N N . LEU A 1 188 ? 7.739 4.885 0.771 1.00 98.06 188 LEU A N 1
ATOM 1472 C CA . LEU A 1 188 ? 7.311 6.130 1.405 1.00 98.06 188 LEU A CA 1
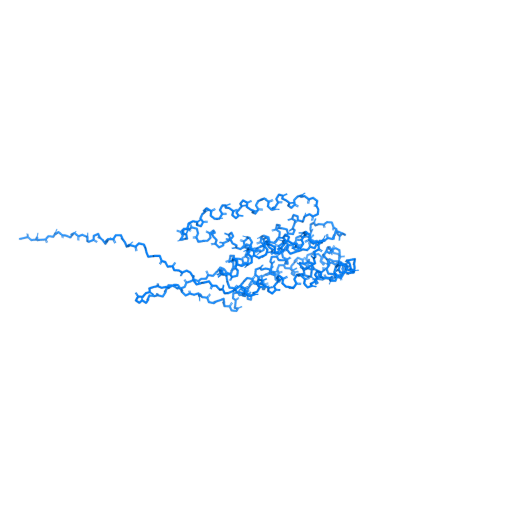ATOM 1473 C C . LEU A 1 188 ? 5.954 6.590 0.865 1.00 98.06 188 LEU A C 1
ATOM 1475 O O . LEU A 1 188 ? 5.046 6.881 1.645 1.00 98.06 188 LEU A O 1
ATOM 1479 N N . GLY A 1 189 ? 5.792 6.613 -0.459 1.00 97.00 189 GLY A N 1
ATOM 1480 C CA . GLY A 1 189 ? 4.546 7.021 -1.103 1.00 97.00 189 GLY A CA 1
ATOM 1481 C C . GLY A 1 189 ? 3.393 6.091 -0.755 1.00 97.00 189 GLY A C 1
ATOM 1482 O O . GLY A 1 189 ? 2.303 6.556 -0.418 1.00 97.00 189 GLY A O 1
ATOM 1483 N N . GLY A 1 190 ? 3.651 4.781 -0.744 1.00 98.06 190 GLY A N 1
ATOM 1484 C CA . GLY A 1 190 ? 2.657 3.791 -0.359 1.00 98.06 190 GLY A CA 1
ATOM 1485 C C . GLY A 1 190 ? 2.244 3.910 1.103 1.00 98.06 190 GLY A C 1
ATOM 1486 O O . GLY A 1 190 ? 1.048 3.939 1.400 1.00 98.06 190 GLY A O 1
ATOM 1487 N N . MET A 1 191 ? 3.209 4.078 2.011 1.00 98.12 191 MET A N 1
ATOM 1488 C CA . MET A 1 191 ? 2.947 4.276 3.437 1.00 98.12 191 MET A CA 1
ATOM 1489 C C . MET A 1 191 ? 2.113 5.535 3.703 1.00 98.12 191 MET A C 1
ATOM 1491 O O . MET A 1 191 ? 1.136 5.467 4.450 1.00 98.12 191 MET A O 1
ATOM 1495 N N . LEU A 1 192 ? 2.464 6.671 3.090 1.00 97.62 192 LEU A N 1
ATOM 1496 C CA . LEU A 1 192 ? 1.732 7.930 3.261 1.00 97.62 192 LEU A CA 1
ATOM 1497 C C . LEU A 1 192 ? 0.310 7.838 2.701 1.00 97.62 192 LEU A C 1
ATOM 1499 O O . LEU A 1 192 ? -0.646 8.188 3.396 1.00 97.62 192 LEU A O 1
ATOM 1503 N N . ALA A 1 193 ? 0.151 7.317 1.483 1.00 95.88 193 ALA A N 1
ATOM 1504 C CA . ALA A 1 193 ? -1.161 7.146 0.868 1.00 95.88 193 ALA A CA 1
ATOM 1505 C C . ALA A 1 193 ? -2.042 6.173 1.667 1.00 95.88 193 ALA A C 1
ATOM 1507 O O . ALA A 1 193 ? -3.213 6.463 1.916 1.00 95.88 193 ALA A O 1
ATOM 1508 N N . GLY A 1 194 ? -1.476 5.062 2.143 1.00 97.62 194 GLY A N 1
ATOM 1509 C CA . GLY A 1 194 ? -2.179 4.100 2.988 1.00 97.62 194 GLY A CA 1
ATOM 1510 C C . GLY A 1 194 ? -2.556 4.656 4.363 1.00 97.62 194 GLY A C 1
ATOM 1511 O O . GLY A 1 194 ? -3.659 4.399 4.838 1.00 97.62 194 GLY A O 1
ATOM 1512 N N . LEU A 1 195 ? -1.704 5.479 4.982 1.00 97.44 195 LEU A N 1
ATOM 1513 C CA . LEU A 1 195 ? -2.020 6.179 6.232 1.00 97.44 195 LEU A CA 1
ATOM 1514 C C . LEU A 1 195 ? -3.190 7.150 6.046 1.00 97.44 195 LEU A C 1
ATOM 1516 O O . LEU A 1 195 ? -4.123 7.145 6.851 1.00 97.44 195 LEU A O 1
ATOM 1520 N N . ILE A 1 196 ? -3.173 7.952 4.978 1.00 94.31 196 ILE A N 1
ATOM 1521 C CA . ILE A 1 196 ? -4.245 8.907 4.662 1.00 94.31 196 ILE A CA 1
ATOM 1522 C C . ILE A 1 196 ? -5.552 8.165 4.358 1.00 94.31 196 ILE A C 1
ATOM 1524 O O . ILE A 1 196 ? -6.585 8.477 4.952 1.00 94.31 196 ILE A O 1
ATOM 1528 N N . ALA A 1 197 ? -5.512 7.153 3.487 1.00 93.75 197 ALA A N 1
ATOM 1529 C CA . ALA A 1 197 ? -6.677 6.334 3.160 1.00 93.75 197 ALA A CA 1
ATOM 1530 C C . ALA A 1 197 ? -7.211 5.598 4.398 1.00 93.75 197 ALA A C 1
ATOM 1532 O O . ALA A 1 197 ? -8.421 5.551 4.620 1.00 93.75 197 ALA A O 1
ATOM 1533 N N . GLY A 1 198 ? -6.318 5.078 5.240 1.00 94.94 198 GLY A N 1
ATOM 1534 C CA . GLY A 1 198 ? -6.648 4.443 6.509 1.00 94.94 198 GLY A CA 1
ATOM 1535 C C . GLY A 1 198 ? -7.370 5.399 7.452 1.00 94.94 198 GLY A C 1
ATOM 1536 O O . GLY A 1 198 ? -8.436 5.047 7.942 1.00 94.94 198 GLY A O 1
ATOM 1537 N N . LEU A 1 199 ? -6.858 6.622 7.649 1.00 93.00 199 LEU A N 1
ATOM 1538 C CA . LEU A 1 199 ? -7.516 7.673 8.442 1.00 93.00 199 LEU A CA 1
ATOM 1539 C C . LEU A 1 199 ? -8.898 8.040 7.886 1.00 93.00 199 LEU A C 1
ATOM 1541 O O . LEU A 1 199 ? -9.856 8.158 8.651 1.00 93.00 199 LEU A O 1
ATOM 1545 N N . ALA A 1 200 ? -9.001 8.207 6.567 1.00 90.94 200 ALA A N 1
ATOM 1546 C CA . ALA A 1 200 ? -10.241 8.592 5.900 1.00 90.94 200 ALA A CA 1
ATOM 1547 C C . ALA A 1 200 ? -11.311 7.491 5.950 1.00 90.94 200 ALA A C 1
ATOM 1549 O O . ALA A 1 200 ? -12.504 7.785 5.925 1.00 90.94 200 ALA A O 1
ATOM 1550 N N . THR A 1 201 ? -10.893 6.227 6.048 1.00 90.88 201 THR A N 1
ATOM 1551 C CA . THR A 1 201 ? -11.787 5.063 6.025 1.00 90.88 201 THR A CA 1
ATOM 1552 C C . THR A 1 201 ? -11.853 4.314 7.353 1.00 90.88 201 THR A C 1
ATOM 1554 O O . THR A 1 201 ? -12.366 3.198 7.373 1.00 90.88 201 THR A O 1
ATOM 1557 N N . ILE A 1 202 ? -11.382 4.892 8.468 1.00 90.88 202 ILE A N 1
ATOM 1558 C CA . ILE A 1 202 ? -11.385 4.217 9.778 1.00 90.88 202 ILE A CA 1
ATOM 1559 C C . ILE A 1 202 ? -12.762 3.590 10.061 1.00 90.88 202 ILE A C 1
ATOM 1561 O O . ILE A 1 202 ? -13.775 4.296 9.992 1.00 90.88 202 ILE A O 1
ATOM 1565 N N . PRO A 1 203 ? -12.820 2.287 10.401 1.00 88.38 203 PRO A N 1
ATOM 1566 C CA . PRO A 1 203 ? -14.075 1.636 10.729 1.00 88.38 203 PRO A CA 1
ATOM 1567 C C . PRO A 1 203 ? -14.659 2.248 12.002 1.00 88.38 203 PRO A C 1
ATOM 1569 O O . PRO A 1 203 ? -13.951 2.500 12.983 1.00 88.38 203 PRO A O 1
ATOM 1572 N N . ARG A 1 204 ? -15.969 2.484 11.971 1.00 85.00 204 ARG A N 1
ATOM 1573 C CA . ARG A 1 204 ? -16.748 2.922 13.127 1.00 85.00 204 ARG A CA 1
ATOM 1574 C C . ARG A 1 204 ? -17.522 1.729 13.669 1.00 85.00 204 ARG A C 1
ATOM 1576 O O . ARG A 1 204 ? -17.954 0.860 12.913 1.00 85.00 204 ARG A O 1
ATOM 1583 N N . TYR A 1 205 ? -17.663 1.695 14.986 1.00 84.25 205 TYR A N 1
ATOM 1584 C CA . TYR A 1 205 ? -18.380 0.643 15.689 1.00 84.25 205 TYR A CA 1
ATOM 1585 C C . TYR A 1 205 ? -19.483 1.283 16.515 1.00 84.25 205 TYR A C 1
ATOM 1587 O O . TYR A 1 205 ? -19.224 2.229 17.265 1.00 84.25 205 TYR A O 1
ATOM 1595 N N . LYS A 1 206 ? -20.697 0.756 16.396 1.00 84.50 206 LYS A N 1
ATOM 1596 C CA . LYS A 1 206 ? -21.838 1.175 17.200 1.00 84.50 206 LYS A CA 1
ATOM 1597 C C . LYS A 1 206 ? -21.970 0.235 18.390 1.00 84.50 206 LYS A C 1
ATOM 1599 O O . LYS A 1 206 ? -21.990 -0.981 18.218 1.00 84.50 206 LYS A O 1
ATOM 1604 N N . LEU A 1 207 ? -22.043 0.790 19.599 1.00 84.75 207 LEU A N 1
ATOM 1605 C CA . LEU A 1 207 ? -22.370 0.003 20.784 1.00 84.75 207 LEU A CA 1
ATOM 1606 C C . LEU A 1 207 ? -23.878 -0.250 20.799 1.00 84.75 207 LEU A C 1
ATOM 1608 O O . LEU A 1 207 ? -24.668 0.692 20.877 1.00 84.75 207 LEU A O 1
ATOM 1612 N N . VAL A 1 208 ? -24.271 -1.516 20.721 1.00 84.00 208 VAL A N 1
ATOM 1613 C CA . VAL A 1 208 ? -25.668 -1.924 20.849 1.00 84.00 208 VAL A CA 1
ATOM 1614 C C . VAL A 1 208 ? -25.942 -2.257 22.308 1.00 84.00 208 VAL A C 1
ATOM 1616 O O . VAL A 1 208 ? -25.375 -3.196 22.871 1.00 84.00 208 VAL A O 1
ATOM 1619 N N . HIS A 1 209 ? -26.816 -1.466 22.928 1.00 82.56 209 HIS A N 1
ATOM 1620 C CA . HIS A 1 209 ? -27.289 -1.685 24.291 1.00 82.56 209 HIS A CA 1
ATOM 1621 C C . HIS A 1 209 ? -28.408 -2.736 24.286 1.00 82.56 209 HIS A C 1
ATOM 1623 O O . HIS A 1 209 ? -29.590 -2.412 24.270 1.00 82.56 209 HIS A O 1
ATOM 1629 N N . ALA A 1 210 ? -28.011 -4.006 24.256 1.00 80.00 210 ALA A N 1
ATOM 1630 C CA . ALA A 1 210 ? -28.871 -5.172 24.454 1.00 80.00 210 ALA A CA 1
ATOM 1631 C C . ALA A 1 210 ? -28.604 -5.784 25.849 1.00 80.00 210 ALA A C 1
ATOM 1633 O O . ALA A 1 210 ? -27.628 -5.385 26.493 1.00 80.00 210 ALA A O 1
ATOM 1634 N N . PRO A 1 211 ? -29.390 -6.778 26.321 1.00 83.31 211 PRO A N 1
ATOM 1635 C CA . PRO A 1 211 ? -29.088 -7.505 27.563 1.00 83.31 211 PRO A CA 1
ATOM 1636 C C . PRO A 1 211 ? -27.641 -8.029 27.624 1.00 83.31 211 PRO A C 1
ATOM 1638 O O . PRO A 1 211 ? -27.050 -8.105 28.697 1.00 83.31 211 PRO A O 1
ATOM 1641 N N . TYR A 1 212 ? -27.055 -8.303 26.451 1.00 82.62 212 TYR A N 1
ATOM 1642 C CA . TYR A 1 212 ? -25.629 -8.541 26.249 1.00 82.62 212 TYR A CA 1
ATOM 1643 C C . TYR A 1 212 ? -25.060 -7.475 25.295 1.00 82.62 212 TYR A C 1
ATOM 1645 O O . TYR A 1 212 ? -25.229 -7.595 24.073 1.00 82.62 212 TYR A O 1
ATOM 1653 N N . PRO A 1 213 ? -24.418 -6.413 25.818 1.00 83.00 213 PRO A N 1
ATOM 1654 C CA . PRO A 1 213 ? -23.856 -5.357 24.988 1.00 83.00 213 PRO A CA 1
ATOM 1655 C C . PRO A 1 213 ? -22.802 -5.908 24.029 1.00 83.00 213 PRO A C 1
ATOM 1657 O O . PRO A 1 213 ? -21.982 -6.741 24.411 1.00 83.00 213 PRO A O 1
ATOM 1660 N N . HIS A 1 214 ? -22.811 -5.435 22.788 1.00 80.88 214 HIS A N 1
ATOM 1661 C CA . HIS A 1 214 ? -21.839 -5.825 21.769 1.00 80.88 214 HIS A CA 1
ATOM 1662 C C . HIS A 1 214 ? -21.616 -4.688 20.769 1.00 80.88 214 HIS A C 1
ATOM 1664 O O . HIS A 1 214 ? -22.410 -3.750 20.681 1.00 80.88 214 HIS A O 1
ATOM 1670 N N . PHE A 1 215 ? -20.504 -4.758 20.038 1.00 82.69 215 PHE A N 1
ATOM 1671 C CA . PHE A 1 215 ? -20.222 -3.826 18.955 1.00 82.69 215 PHE A CA 1
ATOM 1672 C C . PHE A 1 215 ? -20.766 -4.361 17.637 1.00 82.69 215 PHE A C 1
ATOM 1674 O O . PHE A 1 215 ? -20.466 -5.489 17.250 1.00 82.69 215 PHE A O 1
ATOM 1681 N N . GLU A 1 216 ? -21.491 -3.513 16.921 1.00 82.81 216 GLU A N 1
ATOM 1682 C CA . GLU A 1 216 ? -21.829 -3.728 15.520 1.00 82.81 216 GLU A CA 1
ATOM 1683 C C . GLU A 1 216 ? -20.942 -2.867 14.626 1.00 82.81 216 GLU A C 1
ATOM 1685 O O . GLU A 1 216 ? -20.584 -1.733 14.958 1.00 82.81 216 GLU A O 1
ATOM 1690 N N . PHE A 1 217 ? -20.563 -3.430 13.485 1.00 82.00 217 PHE A N 1
ATOM 1691 C CA . PHE A 1 217 ? -19.745 -2.748 12.497 1.00 82.00 217 PHE A CA 1
ATOM 1692 C C . PHE A 1 217 ? -20.597 -1.795 11.662 1.00 82.00 217 PHE A C 1
ATOM 1694 O O . PHE A 1 217 ? -21.575 -2.223 11.048 1.00 82.00 217 PHE A O 1
ATOM 1701 N N . GLU A 1 218 ? -20.200 -0.526 11.567 1.00 79.69 218 GLU A N 1
ATOM 1702 C CA . GLU A 1 218 ? -20.840 0.392 10.629 1.00 79.69 218 GLU A CA 1
ATOM 1703 C C . GLU A 1 218 ? -20.249 0.204 9.218 1.00 79.69 218 GLU A C 1
ATOM 1705 O O . GLU A 1 218 ? -19.042 0.426 8.994 1.00 79.69 218 GLU A O 1
ATOM 1710 N N . PRO A 1 219 ? -21.074 -0.211 8.235 1.00 74.56 219 PRO A N 1
ATOM 1711 C CA . PRO A 1 219 ? -20.603 -0.418 6.876 1.00 74.56 219 PRO A CA 1
ATOM 1712 C C . PRO A 1 219 ? -20.066 0.890 6.290 1.00 74.56 219 PRO A C 1
ATOM 1714 O O . PRO A 1 219 ? -20.525 1.981 6.623 1.00 74.56 219 PRO A O 1
ATOM 1717 N N . ALA A 1 220 ? -19.071 0.780 5.407 1.00 73.00 220 ALA A N 1
ATOM 1718 C CA . ALA A 1 220 ? -18.577 1.939 4.673 1.00 73.00 220 ALA A CA 1
ATOM 1719 C C . ALA A 1 220 ? -19.707 2.504 3.820 1.00 73.00 220 ALA A C 1
ATOM 1721 O O . ALA A 1 220 ? -20.331 1.763 3.056 1.00 73.00 220 ALA A O 1
ATOM 1722 N N . THR A 1 221 ? -19.956 3.806 3.914 1.00 77.56 221 THR A N 1
ATOM 1723 C CA . THR A 1 221 ? -20.892 4.428 2.978 1.00 77.56 221 THR A CA 1
ATOM 1724 C C . THR A 1 221 ? -20.227 4.544 1.606 1.00 77.56 221 THR A C 1
ATOM 1726 O O . THR A 1 221 ? -19.025 4.799 1.494 1.00 77.56 221 THR A O 1
ATOM 1729 N N . SER A 1 222 ? -21.004 4.391 0.532 1.00 74.69 222 SER A N 1
ATOM 1730 C CA . SER A 1 222 ? -20.506 4.588 -0.838 1.00 74.69 222 SER A CA 1
ATOM 1731 C C . SER A 1 222 ? -19.912 5.986 -1.039 1.00 74.69 222 SER A C 1
ATOM 1733 O O . SER A 1 222 ? -18.941 6.140 -1.773 1.00 74.69 222 SER A O 1
ATOM 1735 N N . ARG A 1 223 ? -20.439 6.992 -0.327 1.00 75.44 223 ARG A N 1
ATOM 1736 C CA . ARG A 1 223 ? -19.926 8.369 -0.308 1.00 75.44 223 ARG A CA 1
ATOM 1737 C C . ARG A 1 223 ? -18.545 8.485 0.332 1.00 75.44 223 ARG A C 1
ATOM 1739 O O . ARG A 1 223 ? -17.707 9.196 -0.209 1.00 75.44 223 ARG A O 1
ATOM 1746 N N . GLU A 1 224 ? -18.295 7.793 1.445 1.00 75.12 224 GLU A N 1
ATOM 1747 C CA . GLU A 1 224 ? -16.971 7.775 2.084 1.00 75.12 224 GLU A CA 1
ATOM 1748 C C . GLU A 1 224 ? -15.926 7.173 1.145 1.00 75.12 224 GLU A C 1
ATOM 1750 O O . GLU A 1 224 ? -14.883 7.779 0.924 1.00 75.12 224 GLU A O 1
ATOM 1755 N N . LEU A 1 225 ? -16.227 6.027 0.529 1.00 76.75 225 LEU A N 1
ATOM 1756 C CA . LEU A 1 225 ? -15.310 5.398 -0.425 1.00 76.75 225 LEU A CA 1
ATOM 1757 C C . LEU A 1 225 ? -15.096 6.283 -1.663 1.00 76.75 225 LEU A C 1
ATOM 1759 O O . LEU A 1 225 ? -13.953 6.521 -2.050 1.00 76.75 225 LEU A O 1
ATOM 1763 N N . ALA A 1 226 ? -16.172 6.821 -2.246 1.00 75.44 226 ALA A N 1
ATOM 1764 C CA . ALA A 1 226 ? -16.096 7.701 -3.411 1.00 75.44 226 ALA A CA 1
ATOM 1765 C C . ALA A 1 226 ? -15.301 8.984 -3.128 1.00 75.44 226 ALA A C 1
ATOM 1767 O O . ALA A 1 226 ? -14.496 9.390 -3.960 1.00 75.44 226 ALA A O 1
ATOM 1768 N N . GLY A 1 227 ? -15.464 9.592 -1.949 1.00 75.38 227 GLY A N 1
ATOM 1769 C CA . GLY A 1 227 ? -14.714 10.786 -1.555 1.00 75.38 227 GLY A CA 1
ATOM 1770 C C . GLY A 1 227 ? -13.203 10.550 -1.531 1.00 75.38 227 GLY A C 1
ATOM 1771 O O . GLY A 1 227 ? -12.444 11.381 -2.024 1.00 75.38 227 GLY A O 1
ATOM 1772 N N . VAL A 1 228 ? -12.760 9.389 -1.040 1.00 74.81 228 VAL A N 1
ATOM 1773 C CA . VAL A 1 228 ? -11.332 9.033 -1.029 1.00 74.81 228 VAL A CA 1
ATOM 1774 C C . VAL A 1 228 ? -10.802 8.818 -2.451 1.00 74.81 228 VAL A C 1
ATOM 1776 O O . VAL A 1 228 ? -9.727 9.318 -2.783 1.00 74.81 228 VAL A O 1
ATOM 1779 N N . PHE A 1 229 ? -11.559 8.137 -3.317 1.00 73.44 229 PHE A N 1
ATOM 1780 C CA . PHE A 1 229 ? -11.164 7.951 -4.717 1.00 73.44 229 PHE A CA 1
ATOM 1781 C C . PHE A 1 229 ? -11.123 9.265 -5.501 1.00 73.44 229 PHE A C 1
ATOM 1783 O O . PHE A 1 229 ? -10.194 9.472 -6.276 1.00 73.44 229 PHE A O 1
ATOM 1790 N N . LEU A 1 230 ? -12.077 10.171 -5.280 1.00 74.94 230 LEU A N 1
ATOM 1791 C CA . LEU A 1 230 ? -12.100 11.485 -5.926 1.00 74.94 230 LEU A CA 1
ATOM 1792 C C . LEU A 1 230 ? -10.924 12.359 -5.483 1.00 74.94 230 LEU A C 1
ATOM 1794 O O . LEU A 1 230 ? -10.315 13.019 -6.321 1.00 74.94 230 LEU A O 1
ATOM 1798 N N . LEU A 1 231 ? -10.559 12.325 -4.198 1.00 71.12 231 LEU A N 1
ATOM 1799 C CA . LEU A 1 231 ? -9.372 13.021 -3.695 1.00 71.12 231 LEU A CA 1
ATOM 1800 C C . LEU A 1 231 ? -8.091 12.467 -4.326 1.00 71.12 231 LEU A C 1
ATOM 1802 O O . LEU A 1 231 ? -7.266 13.234 -4.819 1.00 71.12 231 LEU A O 1
ATOM 1806 N N . ALA A 1 232 ? -7.945 11.142 -4.378 1.00 70.94 232 ALA A N 1
ATOM 1807 C CA . ALA A 1 232 ? -6.786 10.505 -4.997 1.00 70.94 232 ALA A CA 1
ATOM 1808 C C . ALA A 1 232 ? -6.691 10.785 -6.507 1.00 70.94 232 ALA A C 1
ATOM 1810 O O . ALA A 1 232 ? -5.613 11.107 -7.012 1.00 70.94 232 ALA A O 1
ATOM 1811 N N . ALA A 1 233 ? -7.816 10.716 -7.223 1.00 69.69 233 ALA A N 1
ATOM 1812 C CA . ALA A 1 233 ? -7.892 11.059 -8.639 1.00 69.69 233 ALA A CA 1
ATOM 1813 C C . ALA A 1 233 ? -7.559 12.539 -8.871 1.00 69.69 233 ALA A C 1
ATOM 1815 O O . ALA A 1 233 ? -6.765 12.848 -9.755 1.00 69.69 233 ALA A O 1
ATOM 1816 N N . GLY A 1 234 ? -8.082 13.444 -8.038 1.00 70.12 234 GLY A N 1
ATOM 1817 C CA . GLY A 1 234 ? -7.781 14.874 -8.095 1.00 70.12 234 GLY A CA 1
ATOM 1818 C C . GLY A 1 234 ? -6.294 15.172 -7.897 1.00 70.12 234 GLY A C 1
ATOM 1819 O O . GLY A 1 234 ? -5.705 15.885 -8.704 1.00 70.12 234 GLY A O 1
ATOM 1820 N N . CYS A 1 235 ? -5.649 14.574 -6.889 1.00 67.25 235 CYS A N 1
ATOM 1821 C CA . CYS A 1 235 ? -4.205 14.719 -6.676 1.00 67.25 235 CYS A CA 1
ATOM 1822 C C . CYS A 1 235 ? -3.383 14.174 -7.854 1.00 67.25 235 CYS A C 1
ATOM 1824 O O . CYS A 1 235 ? -2.412 14.805 -8.267 1.00 67.25 235 CYS A O 1
ATOM 1826 N N . THR A 1 236 ? -3.792 13.037 -8.422 1.00 66.69 236 THR A N 1
ATOM 1827 C CA . THR A 1 236 ? -3.116 12.427 -9.577 1.00 66.69 236 THR A CA 1
ATOM 1828 C C . THR A 1 236 ? -3.256 13.294 -10.831 1.00 66.69 236 THR A C 1
ATOM 1830 O O . THR A 1 236 ? -2.275 13.510 -11.539 1.00 66.69 236 THR A O 1
ATOM 1833 N N . LEU A 1 237 ? -4.447 13.847 -11.080 1.00 67.88 237 LEU A N 1
ATOM 1834 C CA . LEU A 1 237 ? -4.718 14.751 -12.202 1.00 67.88 237 LEU A CA 1
ATOM 1835 C C . LEU A 1 237 ? -3.962 16.074 -12.070 1.00 67.88 237 LEU A C 1
ATOM 1837 O O . LEU A 1 237 ? -3.407 16.552 -13.053 1.00 67.88 237 LEU A O 1
ATOM 1841 N N . LEU A 1 238 ? -3.899 16.652 -10.868 1.00 68.25 238 LEU A N 1
ATOM 1842 C CA . LEU A 1 238 ? -3.134 17.876 -10.617 1.00 68.25 238 LEU A CA 1
ATOM 1843 C C . LEU A 1 238 ? -1.639 17.658 -10.856 1.00 68.25 238 LEU A C 1
ATOM 1845 O O . LEU A 1 238 ? -0.995 18.491 -11.492 1.00 68.25 238 LEU A O 1
ATOM 1849 N N . LEU A 1 239 ? -1.098 16.520 -10.416 1.00 66.31 239 LEU A N 1
ATOM 1850 C CA . LEU A 1 239 ? 0.282 16.150 -10.716 1.00 66.31 239 LEU A CA 1
ATOM 1851 C C . LEU A 1 239 ? 0.480 15.979 -12.224 1.00 66.31 239 LEU A C 1
ATOM 1853 O O . LEU A 1 239 ? 1.333 16.662 -12.782 1.00 66.31 239 LEU A O 1
ATOM 1857 N N . ALA A 1 240 ? -0.355 15.197 -12.910 1.00 67.50 240 ALA A N 1
ATOM 1858 C CA . ALA A 1 240 ? -0.284 15.049 -14.366 1.00 67.50 240 ALA A CA 1
ATOM 1859 C C . ALA A 1 240 ? -0.325 16.404 -15.103 1.00 67.50 240 ALA A C 1
ATOM 1861 O O . ALA A 1 240 ? 0.479 16.639 -16.004 1.00 67.50 240 ALA A O 1
ATOM 1862 N N . LEU A 1 241 ? -1.192 17.326 -14.673 1.00 68.06 241 LEU A N 1
ATOM 1863 C CA . LEU A 1 241 ? -1.325 18.659 -15.260 1.00 68.06 241 LEU A CA 1
ATOM 1864 C C . LEU A 1 241 ? -0.067 19.513 -15.051 1.00 68.06 241 LEU A C 1
ATOM 1866 O O . LEU A 1 241 ? 0.364 20.205 -15.969 1.00 68.06 241 LEU A O 1
ATOM 1870 N N . THR A 1 242 ? 0.557 19.451 -13.870 1.00 67.44 242 THR A N 1
ATOM 1871 C CA . THR A 1 242 ? 1.802 20.198 -13.606 1.00 67.44 242 THR A CA 1
ATOM 1872 C C . THR A 1 242 ? 2.978 19.749 -14.469 1.00 67.44 242 THR A C 1
ATOM 1874 O O . THR A 1 242 ? 3.833 20.575 -14.779 1.00 67.44 242 THR A O 1
ATOM 1877 N N . PHE A 1 243 ? 3.017 18.483 -14.889 1.00 64.88 243 PHE A N 1
ATOM 1878 C CA . PHE A 1 243 ? 4.015 17.994 -15.845 1.00 64.88 243 PHE A CA 1
ATOM 1879 C C . PHE A 1 243 ? 3.632 18.296 -17.290 1.00 64.88 243 PHE A C 1
ATOM 1881 O O . PHE A 1 243 ? 4.497 18.715 -18.052 1.00 64.88 243 PHE A O 1
ATOM 1888 N N . TRP A 1 244 ? 2.351 18.167 -17.647 1.00 65.38 244 TRP A N 1
ATOM 1889 C CA . TRP A 1 244 ? 1.854 18.543 -18.973 1.00 65.38 244 TRP A CA 1
ATOM 1890 C C . TRP A 1 244 ? 2.145 20.009 -19.303 1.00 65.38 244 TRP A C 1
ATOM 1892 O O . TRP A 1 244 ? 2.524 20.328 -20.417 1.00 65.38 244 TRP A O 1
ATOM 1902 N N . LEU A 1 245 ? 2.005 20.909 -18.327 1.00 67.38 245 LEU A N 1
ATOM 1903 C CA . LEU A 1 245 ? 2.273 22.340 -18.509 1.00 67.38 245 LEU A CA 1
ATOM 1904 C C . LEU A 1 245 ? 3.771 22.698 -18.542 1.00 67.38 245 LEU A C 1
ATOM 1906 O O . LEU A 1 245 ? 4.107 23.856 -18.778 1.00 67.38 245 LEU A O 1
ATOM 1910 N N . ARG A 1 246 ? 4.667 21.748 -18.247 1.00 62.16 246 ARG A N 1
ATOM 1911 C CA . ARG A 1 246 ? 6.127 21.950 -18.222 1.00 62.16 246 ARG A CA 1
ATOM 1912 C C . ARG A 1 246 ? 6.853 21.317 -19.415 1.00 62.16 246 ARG A C 1
ATOM 1914 O O . ARG A 1 246 ? 8.065 21.510 -19.514 1.00 62.16 246 ARG A O 1
ATOM 1921 N N . GLY A 1 247 ? 6.152 20.551 -20.251 1.00 54.16 247 GLY A N 1
ATOM 1922 C CA . GLY A 1 247 ? 6.651 19.984 -21.510 1.00 54.16 247 GLY A CA 1
ATOM 1923 C C . GLY A 1 247 ? 6.110 20.749 -22.705 1.00 54.16 247 GLY A C 1
ATOM 1924 O O . GLY A 1 247 ? 6.841 20.801 -23.714 1.00 54.16 247 GLY A O 1
#

Sequence (247 aa):
MTSDSTAMSESRPAIPLKLHYPLHPIRATYILLGLNILVFIPTLLMENTVYGWGGLIPLGVLQYGQWWRLLTAGFIHGGIMHLAFNMYALYILGREVERIFGPWRFLTIYTLALLGGNLLVTLFDPPKSLTVGASGAILGLLGALVAYFWRNRKQLVGAKKYLINLLNTAAINLIIGLLPQVSLWGHLGGMLAGLIAGLATIPRYKLVHAPYPHFEFEPATSRELAGVFLLAAGCTLLLALTFWLRG

Nearest PDB structures (foldseek):
  6pjq-assembly1_A  TM=8.350E-01  e=6.418E-07  Escherichia coli
  6pju-assembly1_A  TM=8.424E-01  e=1.874E-06  Escherichia coli
  3txt-assembly1_A  TM=7.918E-01  e=1.874E-06  Escherichia coli K-12
  6pj5-assembly1_A  TM=7.698E-01  e=2.767E-06  Escherichia coli
  2ic8-assembly1_A  TM=7.280E-01  e=3.050E-06  Escherichia coli

Secondary structure (DSSP, 8-state):
------------PPP----PPP----HHHHHHHHHHHHHHHHHHHHHHHHHHHHSB-HHHHHHH--TTHHHHGGG--SSHHHHHHHHHHHHHHHHHHHHHH-HHHHHHHHHHHHHHHHHHHHHHS-TT--B--SHHHHHHHHHHHHHHHHHHTTTSTTHHHHHHHHHHHHHHHHHHTTSTTS-HHHHHHHHHHHHHHHHHTPPEEEEE-SSS-EEEEEPPPHHHHHHHHHHHHHHHHHHHHHHHTT-